Protein AF-A0A498L957-F1 (afdb_monomer)

Mean predicted aligned error: 9.48 Å

Sequence (272 aa):
MCVMRYQVGQLFSVAEASKNETGGGEGIEILKNEPCEKDGERGQYTHKIYHLKSKVPGFVKVIAPEGSLVFHEKAWNAYPYCRTVVTNEYMKDDFFIKIETWHKPDLGTLQNVHNLDSSTWKSVEVTPIDIAAKEQVAPGALASGMAAGVVLRSDYKADEDPAIFKSVKTGRGPLGPNWKKELVNNPDCPRMCAYKLVTVKFKWWGLQNRVESFIHKALASGMAAGVVLRSDYKADEDPAIFKSVKTGRGPLGPNWKLRKQGPVRGTSAADE

InterPro domains:
  IPR001666 Phosphatidylinositol transfer protein [PR00391] (5-24)
  IPR001666 Phosphatidylinositol transfer protein [PR00391] (72-92)
  IPR001666 Phosphatidylinositol transfer protein [PR00391] (99-114)
  IPR001666 Phosphatidylinositol transfer protein [PR00391] (202-217)
  IPR001666 Phosphatidylinositol transfer protein [PTHR10658] (2-219)
  IPR023393 START-like domain superfamily [G3DSA:3.30.530.20] (1-225)
  IPR023393 START-like domain superfamily [G3DSA:3.30.530.20] (226-265)
  IPR055261 Phosphatidylinositol transfer protein, N-terminal [PF02121] (1-222)
  IPR055261 Phosphatidylinositol transfer protein, N-terminal [PF02121] (228-260)

Solvent-accessible surface area (backbone atoms only — not comparable to full-atom values): 15439 Å² total; per-residue (Å²): 86,35,54,74,60,44,64,53,42,50,54,40,38,53,50,51,52,42,56,50,34,25,7,49,70,27,25,58,43,42,73,44,71,44,80,38,76,56,99,87,42,67,29,40,32,36,32,33,37,39,34,39,76,76,36,44,30,51,74,54,58,76,74,45,59,92,78,53,51,40,34,41,38,42,34,44,38,40,78,58,38,34,41,34,39,35,36,30,80,78,55,44,91,37,30,38,41,37,40,41,32,43,52,41,80,44,86,69,78,77,73,68,86,82,68,61,55,78,73,62,50,74,74,58,83,87,81,86,80,58,70,50,39,54,68,34,48,35,74,71,61,69,88,80,78,96,73,85,32,45,31,53,62,89,70,55,46,74,94,58,33,33,52,72,38,57,32,86,83,72,62,48,52,49,31,54,100,55,42,70,62,54,48,69,75,33,83,88,56,53,46,41,27,75,50,70,50,74,48,73,46,47,72,45,93,96,42,28,71,63,52,43,53,48,52,54,42,53,51,44,15,53,59,45,63,58,67,51,62,53,83,69,69,53,88,80,63,30,38,83,73,19,60,39,83,91,75,73,50,52,38,79,38,66,85,65,60,53,25,80,38,73,62,68,49,59,83,63,38,43,91,105

Secondary structure (DSSP, 8-state):
--HHHHHHHHHHHHHHHHHHT-BTTBEEEEEEEEEEEETTEEEEEEEEEEE-TTTS-HHHHHHS-TTTTEEEEEEEEETTEEEEEEEETTTGGGEEEEEEEEEESSSS--SSTT---HHHHTT-------TT-HHHHSTT--SSS--S----TTS--GGG-TTT---TTT------TTHHHHHHH-TTS---EEEEEEEEEE--TTTHHHHHHHHHHHHHHHHHHTTSS-TT--GGG-TTT---TTT---SS-TT--GGGSS---S---TT-

Structure (mmCIF, N/CA/C/O backbone):
data_AF-A0A498L957-F1
#
_entry.id   AF-A0A498L957-F1
#
loop_
_atom_site.group_PDB
_atom_site.id
_atom_site.type_symbol
_atom_site.label_atom_id
_atom_site.label_alt_id
_atom_site.label_comp_id
_atom_site.label_asym_id
_atom_site.label_entity_id
_atom_site.label_seq_id
_atom_site.pdbx_PDB_ins_code
_atom_site.Cartn_x
_atom_site.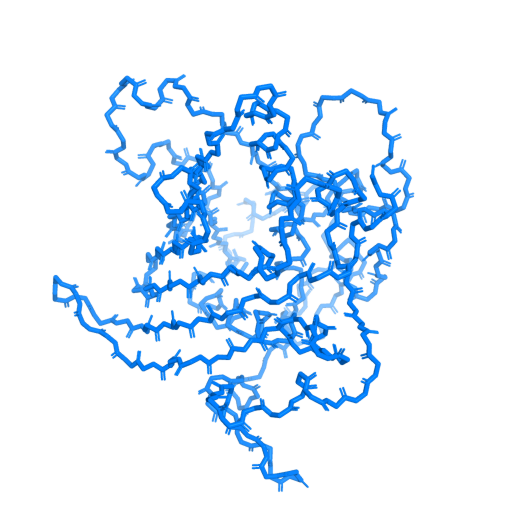Cartn_y
_atom_site.Cartn_z
_atom_site.occupancy
_atom_site.B_iso_or_equiv
_atom_site.auth_seq_id
_atom_site.auth_comp_id
_atom_site.auth_asym_id
_atom_site.auth_atom_id
_atom_site.pdbx_PDB_model_num
ATOM 1 N N . MET A 1 1 ? 7.601 -0.436 -13.920 1.00 79.00 1 MET A N 1
ATOM 2 C CA . MET A 1 1 ? 6.486 0.323 -14.554 1.00 79.00 1 MET A CA 1
ATOM 3 C C . MET A 1 1 ? 6.810 1.812 -14.463 1.00 79.00 1 MET A C 1
ATOM 5 O O . MET A 1 1 ? 7.574 2.166 -13.581 1.00 79.00 1 MET A O 1
ATOM 9 N N . CYS A 1 2 ? 6.263 2.684 -15.323 1.00 83.69 2 CYS A N 1
ATOM 10 C CA . CYS A 1 2 ? 6.375 4.140 -15.121 1.00 83.69 2 CYS A CA 1
ATOM 11 C C . CYS A 1 2 ? 5.293 4.642 -14.155 1.00 83.69 2 CYS A C 1
ATOM 13 O O . CYS A 1 2 ? 4.274 3.974 -13.963 1.00 83.69 2 CYS A O 1
ATOM 15 N N . VAL A 1 3 ? 5.490 5.852 -13.625 1.00 83.12 3 VAL A N 1
ATOM 16 C CA . VAL A 1 3 ? 4.567 6.546 -12.711 1.00 83.12 3 VAL A CA 1
ATOM 17 C C . VAL A 1 3 ? 3.133 6.586 -13.265 1.00 83.12 3 VAL A C 1
ATOM 19 O O . VAL A 1 3 ? 2.211 6.186 -12.564 1.00 83.12 3 VAL A O 1
ATOM 22 N N . MET A 1 4 ? 2.922 6.937 -14.537 1.00 76.44 4 MET A N 1
ATOM 23 C CA . MET A 1 4 ? 1.567 6.987 -15.120 1.00 76.44 4 MET A CA 1
ATOM 24 C C . MET A 1 4 ? 0.875 5.617 -15.176 1.00 76.44 4 MET A C 1
ATOM 26 O O . MET A 1 4 ? -0.299 5.495 -14.845 1.00 76.44 4 MET A O 1
ATOM 30 N N . ARG A 1 5 ? 1.598 4.551 -15.548 1.00 75.50 5 ARG A N 1
ATOM 31 C CA . ARG A 1 5 ? 1.017 3.195 -15.570 1.00 75.50 5 ARG A CA 1
ATOM 32 C C . ARG A 1 5 ? 0.750 2.661 -14.164 1.00 75.50 5 ARG A C 1
ATOM 34 O O . ARG A 1 5 ? -0.180 1.882 -13.989 1.00 75.50 5 ARG A O 1
ATOM 41 N N . TYR A 1 6 ? 1.547 3.071 -13.178 1.00 80.38 6 TYR A N 1
ATOM 42 C CA . TYR A 1 6 ? 1.330 2.692 -11.785 1.00 80.38 6 TYR A CA 1
ATOM 43 C C . TYR A 1 6 ? 0.044 3.309 -11.220 1.00 80.38 6 TYR A C 1
ATOM 45 O O . TYR A 1 6 ? -0.694 2.608 -10.536 1.00 80.38 6 TYR A O 1
ATOM 53 N N . GLN A 1 7 ? -0.278 4.566 -11.567 1.00 77.25 7 GLN A N 1
ATOM 54 C CA . GLN A 1 7 ? -1.531 5.222 -11.152 1.00 77.25 7 GLN A CA 1
ATOM 55 C C . GLN A 1 7 ? -2.761 4.372 -11.467 1.00 77.25 7 GLN A C 1
ATOM 57 O O . GLN A 1 7 ? -3.708 4.302 -10.692 1.00 77.25 7 GLN A O 1
ATOM 62 N N . VAL A 1 8 ? -2.714 3.736 -12.625 1.00 71.38 8 VAL A N 1
ATOM 63 C CA . VAL A 1 8 ? -3.797 2.948 -13.175 1.00 71.38 8 VAL A CA 1
ATOM 64 C C . VAL A 1 8 ? -3.787 1.523 -12.605 1.00 71.38 8 VAL A C 1
ATOM 66 O O . VAL A 1 8 ? -4.805 1.031 -12.118 1.00 71.38 8 VAL A O 1
ATOM 69 N N . GLY A 1 9 ? -2.611 0.886 -12.578 1.00 68.75 9 GLY A N 1
ATOM 70 C CA . GLY A 1 9 ? -2.434 -0.447 -11.999 1.00 68.75 9 GLY A CA 1
ATOM 71 C C . GLY A 1 9 ? -2.826 -0.513 -10.521 1.00 68.75 9 GLY A C 1
ATOM 72 O O . GLY A 1 9 ? -3.534 -1.435 -10.126 1.00 68.75 9 GLY A O 1
ATOM 73 N N . GLN A 1 10 ? -2.454 0.489 -9.712 1.00 68.25 10 GLN A N 1
ATOM 74 C CA . GLN A 1 10 ? -2.793 0.505 -8.284 1.00 68.25 10 GLN A CA 1
ATOM 75 C C . GLN A 1 10 ? -4.312 0.539 -8.045 1.00 68.25 10 GLN A C 1
ATOM 77 O O . GLN A 1 10 ? -4.795 -0.146 -7.149 1.00 68.25 10 GLN A O 1
ATOM 82 N N . LEU A 1 11 ? -5.076 1.305 -8.836 1.00 66.06 11 LEU A N 1
ATOM 83 C CA . LEU A 1 11 ? -6.528 1.436 -8.658 1.00 66.06 11 LEU A CA 1
ATOM 84 C C . LEU A 1 11 ? -7.222 0.105 -8.956 1.00 66.06 11 LEU A C 1
ATOM 86 O O . LEU A 1 11 ? -8.068 -0.355 -8.186 1.00 66.06 11 LEU A O 1
ATOM 90 N N . PHE A 1 12 ? -6.787 -0.547 -10.033 1.00 64.62 12 PHE A N 1
ATOM 91 C CA . PHE A 1 12 ? -7.249 -1.869 -10.425 1.00 64.62 12 PHE A CA 1
ATOM 92 C C . PHE A 1 12 ? -6.927 -2.937 -9.368 1.00 64.62 12 PHE A C 1
ATOM 94 O O . PHE A 1 12 ? -7.809 -3.704 -8.971 1.00 64.62 12 PHE A O 1
ATOM 101 N N . SER A 1 13 ? -5.686 -2.970 -8.874 1.00 66.12 13 SER A N 1
ATOM 102 C CA . SER A 1 13 ? -5.262 -3.907 -7.826 1.00 66.12 13 SER A CA 1
ATOM 103 C C . SER A 1 13 ? -6.032 -3.697 -6.523 1.00 66.12 13 SER A C 1
ATOM 105 O O . SER A 1 13 ? -6.528 -4.667 -5.954 1.00 66.12 13 SER A O 1
ATOM 107 N N . VAL A 1 14 ? -6.223 -2.447 -6.084 1.00 66.19 14 VAL A N 1
ATOM 108 C CA . VAL A 1 14 ? -7.000 -2.125 -4.873 1.00 66.19 14 VAL A CA 1
ATOM 109 C C . VAL A 1 14 ? -8.429 -2.642 -4.984 1.00 66.19 14 VAL A C 1
ATOM 111 O O . VAL A 1 14 ? -8.947 -3.236 -4.041 1.00 66.19 14 VAL A O 1
ATOM 114 N N . ALA A 1 15 ? -9.081 -2.442 -6.121 1.00 63.56 15 ALA A N 1
ATOM 115 C CA . ALA A 1 15 ? -10.469 -2.836 -6.302 1.00 63.56 15 ALA A CA 1
ATOM 116 C C . ALA A 1 15 ? -10.681 -4.356 -6.357 1.00 63.56 15 ALA A C 1
ATOM 118 O O . ALA A 1 15 ? -11.655 -4.877 -5.810 1.00 63.56 15 ALA A O 1
ATOM 119 N N . GLU A 1 16 ? -9.765 -5.086 -6.981 1.00 66.50 16 GLU A N 1
ATOM 120 C CA . GLU A 1 16 ? -9.836 -6.546 -7.032 1.00 66.50 16 GLU A CA 1
ATOM 121 C C . GLU A 1 16 ? -9.441 -7.188 -5.701 1.00 66.50 16 GLU A C 1
ATOM 123 O O . GLU A 1 16 ? -10.146 -8.085 -5.240 1.00 66.50 16 GLU A O 1
ATOM 128 N N . ALA A 1 17 ? -8.420 -6.659 -5.016 1.00 67.19 17 ALA A N 1
ATOM 129 C CA . ALA A 1 17 ? -8.134 -7.031 -3.631 1.00 67.19 17 ALA A CA 1
ATOM 130 C C . ALA A 1 17 ? -9.362 -6.780 -2.742 1.00 67.19 17 ALA A C 1
ATOM 132 O O . ALA A 1 17 ? -9.798 -7.668 -2.016 1.00 67.19 17 ALA A O 1
ATOM 133 N N . SER A 1 18 ? -10.021 -5.625 -2.895 1.00 66.38 18 SER A N 1
ATOM 134 C CA . SER A 1 18 ? -11.254 -5.310 -2.164 1.00 66.38 18 SER A CA 1
ATOM 135 C C . SER A 1 18 ? -12.337 -6.369 -2.365 1.00 66.38 18 SER A C 1
ATOM 137 O O . SER A 1 18 ? -12.994 -6.795 -1.416 1.00 66.38 18 SER A O 1
ATOM 139 N N . LYS A 1 19 ? -12.521 -6.825 -3.604 1.00 68.25 19 LYS A N 1
ATOM 140 C CA . LYS A 1 19 ? -13.511 -7.842 -3.967 1.00 68.25 19 LYS A CA 1
ATOM 141 C C . LYS A 1 19 ? -13.174 -9.220 -3.402 1.00 68.25 19 LYS A C 1
ATOM 143 O O . LYS A 1 19 ? -14.099 -9.921 -2.976 1.00 68.25 19 LYS A O 1
ATOM 148 N N . ASN A 1 20 ? -11.898 -9.591 -3.405 1.00 68.00 20 ASN A N 1
ATOM 149 C CA . ASN A 1 20 ? -11.411 -10.858 -2.860 1.00 68.00 20 ASN A CA 1
ATOM 150 C C . ASN A 1 20 ? -11.549 -10.901 -1.334 1.00 68.00 20 ASN A C 1
ATOM 152 O O . ASN A 1 20 ? -11.902 -11.941 -0.788 1.00 68.00 20 ASN A O 1
ATOM 156 N N . GLU A 1 21 ? -11.407 -9.750 -0.675 1.00 68.94 21 GLU A N 1
ATOM 157 C CA . GLU A 1 21 ? -11.498 -9.611 0.780 1.00 68.94 21 GLU A CA 1
ATOM 158 C C . GLU A 1 21 ? -12.919 -9.411 1.331 1.00 68.94 21 GLU A C 1
ATOM 160 O O . GLU A 1 21 ? -13.088 -9.291 2.545 1.00 68.94 21 GLU A O 1
ATOM 165 N N . THR A 1 22 ? -13.951 -9.369 0.481 1.00 71.31 22 THR A N 1
ATOM 166 C CA . THR A 1 22 ? -15.317 -8.998 0.901 1.00 71.31 22 THR A CA 1
ATOM 167 C C . THR A 1 22 ? -16.334 -10.116 0.702 1.00 71.31 22 THR A C 1
ATOM 169 O O . THR A 1 22 ? -16.519 -10.581 -0.423 1.00 71.31 22 THR A O 1
ATOM 172 N N . GLY A 1 23 ? -17.049 -10.505 1.758 1.00 78.62 23 GLY A N 1
ATOM 173 C CA . GLY A 1 23 ? -18.099 -11.534 1.745 1.00 78.62 23 GLY A CA 1
ATOM 174 C C . GLY A 1 23 ? -18.537 -11.919 3.162 1.00 78.62 23 GLY A C 1
ATOM 175 O O . GLY A 1 23 ? -17.842 -11.607 4.127 1.00 78.62 23 GLY A O 1
ATOM 176 N N . GLY A 1 24 ? -19.697 -12.568 3.310 1.00 79.62 24 GLY A N 1
ATOM 177 C CA . GLY A 1 24 ? -20.146 -13.110 4.603 1.00 79.62 24 GLY A CA 1
ATOM 178 C C . GLY A 1 24 ? -20.360 -12.084 5.723 1.00 79.62 24 GLY A C 1
ATOM 179 O O . GLY A 1 24 ? -20.281 -12.431 6.894 1.00 79.62 24 GLY A O 1
ATOM 180 N N . GLY A 1 25 ? -20.613 -10.820 5.382 1.00 80.12 25 GLY A N 1
ATOM 181 C CA . GLY A 1 25 ? -20.766 -9.708 6.325 1.00 80.12 25 GLY A CA 1
ATOM 182 C C . GLY A 1 25 ? -19.482 -8.918 6.592 1.00 80.12 25 GLY A C 1
ATOM 183 O O . GLY A 1 25 ? -19.570 -7.812 7.128 1.00 80.12 25 GLY A O 1
ATOM 184 N N . GLU A 1 26 ? -18.326 -9.416 6.152 1.00 80.00 26 GLU A N 1
ATOM 185 C CA . GLU A 1 26 ? -16.998 -8.850 6.414 1.00 80.00 26 GLU A CA 1
ATOM 186 C C . GLU A 1 26 ? -16.318 -8.305 5.150 1.00 80.00 26 GLU A C 1
ATOM 188 O O . GLU A 1 26 ? -16.761 -8.541 4.020 1.00 80.00 26 GLU A O 1
ATOM 193 N N . GLY A 1 27 ? -15.234 -7.552 5.346 1.00 79.50 27 GLY A N 1
ATOM 194 C CA . GLY A 1 27 ? -14.473 -6.906 4.281 1.00 79.50 27 GLY A CA 1
ATOM 195 C C . GLY A 1 27 ? -14.839 -5.440 4.096 1.00 79.50 27 GLY A C 1
ATOM 196 O O . GLY A 1 27 ? -15.047 -4.715 5.066 1.00 79.50 27 GLY A O 1
ATOM 197 N N . ILE A 1 28 ? -14.870 -4.980 2.849 1.00 78.44 28 ILE A N 1
ATOM 198 C CA . ILE A 1 28 ? -14.868 -3.553 2.523 1.00 78.44 28 ILE A CA 1
ATOM 199 C C . ILE A 1 28 ? -16.278 -3.066 2.195 1.00 78.44 28 ILE A C 1
ATOM 201 O O . ILE A 1 28 ? -17.019 -3.676 1.427 1.00 78.44 28 ILE A O 1
ATOM 205 N N . GLU A 1 29 ? -16.638 -1.919 2.747 1.00 81.75 29 GLU A N 1
ATOM 206 C CA . GLU A 1 29 ? -17.817 -1.143 2.387 1.00 81.75 29 GLU A CA 1
ATOM 207 C C . GLU A 1 29 ? -17.373 0.239 1.910 1.00 81.75 29 GLU A C 1
ATOM 209 O O . GLU A 1 29 ? -16.523 0.868 2.527 1.00 81.75 29 GLU A O 1
ATOM 214 N N . ILE A 1 30 ? -17.912 0.717 0.791 1.00 80.69 30 ILE A N 1
ATOM 215 C CA . ILE A 1 30 ? -17.504 1.993 0.191 1.00 80.69 30 ILE A CA 1
ATOM 216 C C . ILE A 1 30 ? -18.601 3.006 0.467 1.00 80.69 30 ILE A C 1
ATOM 218 O O . ILE A 1 30 ? -19.696 2.866 -0.056 1.00 80.69 30 ILE A O 1
ATOM 222 N N . LEU A 1 31 ? -18.317 4.028 1.267 1.00 84.56 31 LEU A N 1
ATOM 223 C CA . LEU A 1 31 ? -19.281 5.081 1.584 1.00 84.56 31 LEU A CA 1
ATOM 224 C C . LEU A 1 31 ? -19.221 6.241 0.596 1.00 84.56 31 LEU A C 1
ATOM 226 O O . LEU A 1 31 ? -20.255 6.784 0.216 1.00 84.56 31 LEU A O 1
ATOM 230 N N . LYS A 1 32 ? -18.012 6.628 0.183 1.00 84.31 32 LYS A N 1
ATOM 231 C CA . LYS A 1 32 ? -17.792 7.717 -0.772 1.00 84.31 32 LYS A CA 1
ATOM 232 C C . LYS A 1 32 ? -16.686 7.362 -1.749 1.00 84.31 32 LYS A C 1
ATOM 234 O O . LYS A 1 32 ? -15.701 6.726 -1.373 1.00 84.31 32 LYS A O 1
ATOM 239 N N . ASN A 1 33 ? -16.863 7.801 -2.986 1.00 81.06 33 ASN A N 1
ATOM 240 C CA . ASN A 1 33 ? -15.878 7.741 -4.053 1.00 81.06 33 ASN A CA 1
ATOM 241 C C . ASN A 1 33 ? -16.180 8.903 -5.005 1.00 81.06 33 ASN A C 1
ATOM 243 O O . ASN A 1 33 ? -17.032 8.778 -5.882 1.00 81.06 33 ASN A O 1
ATOM 247 N N . GLU A 1 34 ? -15.559 10.053 -4.765 1.00 83.56 34 GLU A N 1
ATOM 248 C CA . GLU A 1 34 ? -15.876 11.307 -5.451 1.00 83.56 34 GLU A CA 1
ATOM 249 C C . GLU A 1 34 ? -14.607 12.108 -5.768 1.00 83.56 34 GLU A C 1
ATOM 251 O O . GLU A 1 34 ? -13.614 11.988 -5.044 1.00 83.56 34 GLU A O 1
ATOM 256 N N . PRO A 1 35 ? -14.602 12.921 -6.838 1.00 83.88 35 PRO A N 1
ATOM 257 C CA . PRO A 1 35 ? -13.511 13.853 -7.084 1.00 83.88 35 PRO A CA 1
ATOM 258 C C . PRO A 1 35 ? -13.333 14.801 -5.893 1.00 83.88 35 PRO A C 1
ATOM 260 O O . PRO A 1 35 ? -14.312 15.248 -5.296 1.00 83.88 35 PRO A O 1
ATOM 263 N N . CYS A 1 36 ? -12.092 15.141 -5.564 1.00 81.75 36 CYS A N 1
ATOM 264 C CA . CYS A 1 36 ? -11.783 16.162 -4.570 1.00 81.75 36 CYS A CA 1
ATOM 265 C C . CYS A 1 36 ? -10.775 17.166 -5.114 1.00 81.75 36 CYS A C 1
ATOM 267 O O . CYS A 1 36 ? -9.932 16.827 -5.942 1.00 81.75 36 CYS A O 1
ATOM 269 N N . GLU A 1 37 ? -10.824 18.385 -4.596 1.00 82.56 37 GLU A N 1
ATOM 270 C CA . GLU A 1 37 ? -9.807 19.400 -4.832 1.00 82.56 37 GLU A CA 1
ATOM 271 C C . GLU A 1 37 ? -9.282 19.860 -3.476 1.00 82.56 37 GLU A C 1
ATOM 273 O O . GLU A 1 37 ? -10.065 20.175 -2.575 1.00 82.56 37 GLU A O 1
ATOM 278 N N . LYS A 1 38 ? -7.964 19.828 -3.295 1.00 67.69 38 LYS A N 1
ATOM 279 C CA . LYS A 1 38 ? -7.321 20.310 -2.076 1.00 67.69 38 LYS A CA 1
ATOM 280 C C . LYS A 1 38 ? -6.060 21.069 -2.452 1.00 67.69 38 LYS A C 1
ATOM 282 O O . LYS A 1 38 ? -5.239 20.546 -3.190 1.00 67.69 38 LYS A O 1
ATOM 287 N N . ASP A 1 39 ? -5.934 22.297 -1.956 1.00 67.62 39 ASP A N 1
ATOM 288 C CA . ASP A 1 39 ? -4.773 23.163 -2.197 1.00 67.62 39 ASP A CA 1
ATOM 289 C C . ASP A 1 39 ? -4.471 23.379 -3.702 1.00 67.62 39 ASP A C 1
ATOM 291 O O . ASP A 1 39 ? -3.323 23.517 -4.110 1.00 67.62 39 ASP A O 1
ATOM 295 N N . GLY A 1 40 ? -5.518 23.394 -4.542 1.00 70.75 40 GLY A N 1
ATOM 296 C CA . GLY A 1 40 ? -5.420 23.527 -6.004 1.00 70.75 40 GLY A CA 1
ATOM 297 C C . GLY A 1 40 ? -5.079 22.230 -6.749 1.00 70.75 40 GLY A C 1
ATOM 298 O O . GLY A 1 40 ? -5.070 22.213 -7.980 1.00 70.75 40 GLY A O 1
ATOM 299 N N . GLU A 1 41 ? -4.842 21.126 -6.035 1.00 74.25 41 GLU A N 1
ATOM 300 C CA . GLU A 1 41 ? -4.622 19.812 -6.632 1.00 74.25 41 GLU A CA 1
ATOM 301 C C . GLU A 1 41 ? -5.934 19.033 -6.739 1.00 74.25 41 GLU A C 1
ATOM 303 O O . GLU A 1 41 ? -6.650 18.811 -5.756 1.00 74.25 41 GLU A O 1
ATOM 308 N N . ARG A 1 42 ? -6.240 18.580 -7.958 1.00 83.56 42 ARG A N 1
ATOM 309 C CA . ARG A 1 42 ? -7.360 17.675 -8.222 1.00 83.56 42 ARG A CA 1
ATOM 310 C C . ARG A 1 42 ? -6.955 16.239 -7.923 1.00 83.56 42 ARG A C 1
ATOM 312 O O . ARG A 1 42 ? -5.881 15.786 -8.310 1.00 83.56 42 ARG A O 1
ATOM 319 N N . GLY A 1 43 ? -7.857 15.503 -7.298 1.00 84.38 43 GLY A N 1
ATOM 320 C CA . GLY A 1 43 ? -7.662 14.108 -6.949 1.00 84.38 43 GLY A CA 1
ATOM 321 C C . GLY A 1 43 ? -8.976 13.361 -6.775 1.00 84.38 43 GLY A C 1
ATOM 322 O O . GLY A 1 43 ? -10.048 13.848 -7.130 1.00 84.38 43 GLY A O 1
ATOM 323 N N . GLN A 1 44 ? -8.879 12.167 -6.203 1.00 80.62 44 GLN A N 1
ATOM 324 C CA . GLN A 1 44 ? -10.022 11.340 -5.836 1.00 80.62 44 GLN A CA 1
ATOM 325 C C . GLN A 1 44 ? -10.067 11.175 -4.318 1.00 80.62 44 GLN A C 1
ATOM 327 O O . GLN A 1 44 ? -9.080 10.762 -3.704 1.00 80.62 44 GLN A O 1
ATOM 332 N N . TYR A 1 45 ? -11.221 11.449 -3.721 1.00 84.69 45 TYR A N 1
ATOM 333 C CA . TYR A 1 45 ? -11.504 11.128 -2.334 1.00 84.69 45 TYR A CA 1
ATOM 334 C C . TYR A 1 45 ? -12.289 9.823 -2.239 1.00 84.69 45 TYR A C 1
ATOM 336 O O . TYR A 1 45 ? -13.306 9.631 -2.909 1.00 84.69 45 TYR A O 1
ATOM 344 N N . THR A 1 46 ? -11.848 8.933 -1.354 1.00 80.25 46 THR A N 1
ATOM 345 C CA . THR A 1 46 ? -12.613 7.739 -0.994 1.00 80.25 46 THR A CA 1
ATOM 346 C C . THR A 1 46 ? -12.784 7.636 0.507 1.00 80.25 46 THR A C 1
ATOM 348 O O . THR A 1 46 ? -11.833 7.846 1.257 1.00 80.25 46 THR A O 1
ATOM 351 N N . HIS A 1 47 ? -13.976 7.231 0.935 1.00 86.62 47 HIS A N 1
ATOM 352 C CA . HIS A 1 47 ? -14.253 6.824 2.309 1.00 86.62 47 HIS A CA 1
ATOM 353 C C . HIS A 1 47 ? -14.743 5.383 2.290 1.00 86.62 47 HIS A C 1
ATOM 355 O O . HIS A 1 47 ? -15.782 5.095 1.695 1.00 86.62 47 HIS A O 1
ATOM 361 N N . LYS A 1 48 ? -13.995 4.485 2.928 1.00 83.31 48 LYS A N 1
ATOM 362 C CA . LYS A 1 48 ? -14.335 3.073 3.076 1.00 83.31 48 LYS A CA 1
ATOM 363 C C . LYS A 1 48 ? -14.433 2.686 4.546 1.00 83.31 48 LYS A C 1
ATOM 365 O O . LYS A 1 48 ? -13.824 3.319 5.407 1.00 83.31 48 LYS A O 1
ATOM 370 N N . ILE A 1 49 ? -15.183 1.630 4.812 1.00 84.25 49 ILE A N 1
ATOM 371 C CA . ILE A 1 49 ? -15.256 0.959 6.100 1.00 84.25 49 ILE A CA 1
ATOM 372 C C . ILE A 1 49 ? -14.723 -0.464 5.932 1.00 84.25 49 ILE A C 1
ATOM 374 O O . ILE A 1 49 ? -15.176 -1.201 5.056 1.00 84.25 49 ILE A O 1
ATOM 378 N N . TYR A 1 50 ? -13.780 -0.846 6.785 1.00 83.88 50 TYR A N 1
ATOM 379 C CA . TYR A 1 50 ? -13.288 -2.208 6.933 1.00 83.88 50 TYR A CA 1
ATOM 380 C C . TYR A 1 50 ? -14.011 -2.900 8.085 1.00 83.88 50 TYR A C 1
ATOM 382 O O . TYR A 1 50 ? -13.913 -2.461 9.228 1.00 83.88 50 TYR A O 1
ATOM 390 N N . HIS A 1 51 ? -14.701 -3.996 7.785 1.00 83.88 51 HIS A N 1
ATOM 391 C CA . HIS A 1 51 ? -15.376 -4.865 8.748 1.00 83.88 51 HIS A CA 1
ATOM 392 C C . HIS A 1 51 ? -14.517 -6.118 8.971 1.00 83.88 51 HIS A C 1
ATOM 394 O O . HIS A 1 51 ? -14.551 -7.023 8.137 1.00 83.88 51 HIS A O 1
ATOM 400 N N . LEU A 1 52 ? -13.726 -6.167 10.051 1.00 78.31 52 LEU A N 1
ATOM 401 C CA . LEU A 1 52 ? -12.657 -7.171 10.241 1.00 78.31 52 LEU A CA 1
ATOM 402 C C . LEU A 1 52 ? -12.952 -8.223 11.330 1.00 78.31 52 LEU A C 1
ATOM 404 O O . LEU A 1 52 ? -12.029 -8.768 11.932 1.00 78.31 52 LEU A O 1
ATOM 408 N N . LYS A 1 53 ? -14.230 -8.498 11.616 1.00 79.81 53 LYS A N 1
ATOM 409 C CA . LYS A 1 53 ? -14.686 -9.294 12.772 1.00 79.81 53 LYS A CA 1
ATOM 410 C C . LYS A 1 53 ? -13.913 -10.606 12.968 1.00 79.81 53 LYS A C 1
ATOM 412 O O . LYS A 1 53 ? -13.245 -10.767 13.986 1.00 79.81 53 LYS A O 1
ATOM 417 N N . SER A 1 54 ? -14.007 -11.554 12.038 1.00 76.44 54 SER A N 1
ATOM 418 C CA . SER A 1 54 ? -13.312 -12.841 12.130 1.00 76.44 54 SER A CA 1
ATOM 419 C C . SER A 1 54 ? -11.885 -12.796 11.579 1.00 76.44 54 SER A C 1
ATOM 421 O O . SER A 1 54 ? -11.116 -13.705 11.880 1.00 76.44 54 SER A O 1
ATOM 423 N N . LYS A 1 55 ? -11.510 -11.733 10.859 1.00 72.62 55 LYS A N 1
ATOM 424 C CA . LYS A 1 55 ? -10.224 -11.607 10.154 1.00 72.62 55 LYS A CA 1
ATOM 425 C C . LYS A 1 55 ? -9.030 -11.148 10.994 1.00 72.62 55 LYS A C 1
ATOM 427 O O . LYS A 1 55 ? -7.902 -11.241 10.517 1.00 72.62 55 LYS A O 1
ATOM 432 N N . VAL A 1 56 ? -9.242 -10.644 12.210 1.00 71.31 56 VAL A N 1
ATOM 433 C CA . VAL A 1 56 ? -8.145 -10.225 13.107 1.00 71.31 56 VAL A CA 1
ATOM 434 C C . VAL A 1 56 ? -7.616 -11.377 13.980 1.00 71.31 56 VAL A C 1
ATOM 436 O O . VAL A 1 56 ? -8.367 -12.328 14.234 1.00 71.31 56 VAL A O 1
ATOM 439 N N . PRO A 1 57 ? -6.373 -11.274 14.498 1.00 70.44 57 PRO A N 1
ATOM 440 C CA . PRO A 1 57 ? -5.802 -12.255 15.422 1.00 70.44 57 PRO A CA 1
ATOM 441 C C . PRO A 1 57 ? -6.665 -12.532 16.648 1.00 70.44 57 PRO A C 1
ATOM 443 O O . PRO A 1 57 ? -7.362 -11.645 17.155 1.00 70.44 57 PRO A O 1
ATOM 446 N N . GLY A 1 58 ? -6.579 -13.756 17.175 1.00 73.31 58 GLY A N 1
ATOM 447 C CA . GLY A 1 58 ? -7.367 -14.187 18.333 1.00 73.31 58 GLY A CA 1
ATOM 448 C C . GLY A 1 58 ? -7.182 -13.276 19.551 1.00 73.31 58 GLY A C 1
ATOM 449 O O . GLY A 1 58 ? -8.162 -12.880 20.183 1.00 73.31 58 GLY A O 1
ATOM 450 N N . PHE A 1 59 ? -5.944 -12.847 19.825 1.00 71.31 59 PHE A N 1
ATOM 451 C CA . PHE A 1 59 ? -5.656 -11.938 20.941 1.00 71.31 59 PHE A CA 1
ATOM 452 C C . PHE A 1 59 ? -6.331 -10.567 20.783 1.00 71.31 59 PHE A C 1
ATOM 454 O O . PHE A 1 59 ? -6.696 -9.961 21.787 1.00 71.31 59 PHE A O 1
ATOM 461 N N . VAL A 1 60 ? -6.532 -10.093 19.545 1.00 73.44 60 VAL A N 1
ATOM 462 C CA . VAL A 1 60 ? -7.246 -8.840 19.260 1.00 73.44 60 VAL A CA 1
ATOM 463 C C . VAL A 1 60 ? -8.739 -9.020 19.516 1.00 73.44 60 VAL A C 1
ATOM 465 O O . VAL A 1 60 ? -9.353 -8.149 20.120 1.00 73.44 60 VAL A O 1
ATOM 468 N N . LYS A 1 61 ? -9.330 -10.163 19.142 1.00 74.31 61 LYS A N 1
ATOM 469 C CA . LYS A 1 61 ? -10.760 -10.438 19.391 1.00 74.31 61 LYS A CA 1
ATOM 470 C C . LYS A 1 61 ? -11.111 -10.459 20.877 1.00 74.31 61 LYS A C 1
ATOM 472 O O . LYS A 1 61 ? -12.188 -10.011 21.240 1.00 74.31 61 LYS A O 1
ATOM 477 N N . VAL A 1 62 ? -10.217 -10.975 21.723 1.00 72.38 62 VAL A N 1
ATOM 478 C CA . VAL A 1 62 ? -10.450 -11.076 23.176 1.00 72.38 62 VAL A CA 1
ATOM 479 C C . VAL A 1 62 ? -10.502 -9.699 23.844 1.00 72.38 62 VAL A C 1
ATOM 481 O O . VAL A 1 62 ? -11.265 -9.503 24.784 1.00 72.38 62 VAL A O 1
ATOM 484 N N . ILE A 1 63 ? -9.705 -8.743 23.363 1.00 71.31 63 ILE A N 1
ATOM 485 C CA . ILE A 1 63 ? -9.612 -7.393 23.945 1.00 71.31 63 ILE A CA 1
ATOM 486 C C . ILE A 1 63 ? -10.546 -6.379 23.275 1.00 71.31 63 ILE A C 1
ATOM 488 O O . ILE A 1 63 ? -10.772 -5.304 23.826 1.00 71.31 63 ILE A O 1
ATOM 492 N N . ALA A 1 64 ? -11.053 -6.693 22.081 1.00 70.94 64 ALA A N 1
ATOM 493 C CA . ALA A 1 64 ? -11.861 -5.805 21.259 1.00 70.94 64 ALA A CA 1
ATOM 494 C C . ALA A 1 64 ? -13.355 -5.938 21.619 1.00 70.94 64 ALA A C 1
ATOM 496 O O . ALA A 1 64 ? -13.947 -6.988 21.359 1.00 70.94 64 ALA A O 1
ATOM 497 N N . PRO A 1 65 ? -14.009 -4.889 22.161 1.00 75.38 65 PRO A N 1
ATOM 498 C CA . PRO A 1 65 ? -15.458 -4.896 22.343 1.00 75.38 65 PRO A CA 1
ATOM 499 C C . PRO A 1 65 ? -16.204 -5.141 21.026 1.00 75.38 65 PRO A C 1
ATOM 501 O O . PRO A 1 65 ? -15.698 -4.841 19.938 1.00 75.38 65 PRO A O 1
ATOM 504 N N . GLU A 1 66 ? -17.436 -5.642 21.107 1.00 68.56 66 GLU A N 1
ATOM 505 C CA . GLU A 1 66 ? -18.256 -5.891 19.921 1.00 68.56 66 GLU A CA 1
ATOM 506 C C . GLU A 1 66 ? -18.450 -4.601 19.103 1.00 68.56 66 GLU A C 1
ATOM 508 O O . GLU A 1 66 ? -18.782 -3.545 19.635 1.00 68.56 66 GLU A O 1
ATOM 513 N N . GLY A 1 67 ? -18.172 -4.672 17.799 1.00 67.25 67 GLY A N 1
ATOM 514 C CA . GLY A 1 67 ? -18.205 -3.514 16.898 1.00 67.25 67 GLY A CA 1
ATOM 515 C C . GLY A 1 67 ? -16.924 -2.671 16.861 1.00 67.25 67 GLY A C 1
ATOM 516 O O . GLY A 1 67 ? -16.772 -1.869 15.946 1.00 67.25 67 GLY A O 1
ATOM 517 N N . SER A 1 68 ? -15.951 -2.889 17.755 1.00 77.50 68 SER A N 1
ATOM 518 C CA . SER A 1 68 ? -14.683 -2.134 17.737 1.00 77.50 68 SER A CA 1
ATOM 519 C C . SER A 1 68 ? -13.721 -2.543 16.608 1.00 77.50 68 SER A C 1
ATOM 521 O O . SER A 1 68 ? -12.716 -1.876 16.395 1.00 77.50 68 SER A O 1
ATOM 523 N N . LEU A 1 69 ? -14.038 -3.586 15.832 1.00 82.19 69 LEU A N 1
ATOM 524 C CA . LEU A 1 69 ? -13.257 -4.051 14.669 1.00 82.19 69 LEU A CA 1
ATOM 525 C C . LEU A 1 69 ? -13.740 -3.454 13.339 1.00 82.19 69 LEU A C 1
ATOM 527 O O . LEU A 1 69 ? -13.627 -4.073 12.276 1.00 82.19 69 LEU A O 1
ATOM 531 N N . VAL A 1 70 ? -14.311 -2.255 13.423 1.00 86.38 70 VAL A N 1
ATOM 532 C CA . VAL A 1 70 ? -14.761 -1.448 12.294 1.00 86.38 70 VAL A CA 1
ATOM 533 C C . VAL A 1 70 ? -13.800 -0.275 12.140 1.00 86.38 70 VAL A C 1
ATOM 535 O O . VAL A 1 70 ? -13.619 0.525 13.059 1.00 86.38 70 VAL A O 1
ATOM 538 N N . PHE A 1 71 ? -13.153 -0.177 10.982 1.00 86.19 71 PHE A N 1
ATOM 539 C CA . PHE A 1 71 ? -12.148 0.853 10.720 1.00 86.19 71 PHE A CA 1
ATOM 540 C C . PHE A 1 71 ? -12.556 1.719 9.541 1.00 86.19 71 PHE A C 1
ATOM 542 O O . PHE A 1 71 ? -13.008 1.214 8.518 1.00 86.19 71 PHE A O 1
ATOM 549 N N . HIS A 1 72 ? -12.382 3.028 9.675 1.00 88.75 72 HIS A N 1
ATOM 550 C CA . HIS A 1 72 ? -12.745 3.996 8.650 1.00 88.75 72 HIS A CA 1
ATOM 551 C C . HIS A 1 72 ? -11.487 4.415 7.910 1.00 88.75 72 HIS A C 1
ATOM 553 O O . HIS A 1 72 ? -10.635 5.082 8.485 1.00 88.75 72 HIS A O 1
ATOM 559 N N . GLU A 1 73 ? -11.387 4.058 6.636 1.00 88.38 73 GLU A N 1
ATOM 560 C CA . GLU A 1 73 ? -10.353 4.554 5.737 1.00 88.38 73 GLU A CA 1
ATOM 561 C C . GLU A 1 73 ? -10.859 5.779 4.991 1.00 88.38 73 GLU A C 1
ATOM 563 O O . GLU A 1 73 ? -11.864 5.722 4.282 1.00 88.38 73 GLU A O 1
ATOM 568 N N . LYS A 1 74 ? -10.122 6.879 5.098 1.00 87.81 74 LYS A N 1
ATOM 569 C CA . LYS A 1 74 ? -10.278 8.057 4.250 1.00 87.81 74 LYS A CA 1
ATOM 570 C C . LYS A 1 74 ? -9.001 8.247 3.451 1.00 87.81 74 LYS A C 1
ATOM 572 O O . LYS A 1 74 ? -7.926 8.364 4.036 1.00 87.81 74 LYS A O 1
ATOM 577 N N . ALA A 1 75 ? -9.115 8.282 2.131 1.00 85.19 75 ALA A N 1
ATOM 578 C CA . ALA A 1 75 ? -7.978 8.462 1.240 1.00 85.19 75 ALA A CA 1
ATOM 579 C C . ALA A 1 75 ? -8.200 9.645 0.300 1.00 85.19 75 ALA A C 1
ATOM 581 O O . ALA A 1 75 ? -9.282 9.798 -0.261 1.00 85.19 75 ALA A O 1
ATOM 582 N N . TRP A 1 76 ? -7.154 10.447 0.125 1.00 87.94 76 TRP A N 1
ATOM 583 C CA . TRP A 1 76 ? -7.042 11.544 -0.829 1.00 87.94 76 TRP A CA 1
ATOM 584 C C . TRP A 1 76 ? -5.931 11.188 -1.811 1.00 87.94 76 TRP A C 1
ATOM 586 O O . TRP A 1 76 ? -4.749 11.186 -1.463 1.00 87.94 76 TRP A O 1
ATOM 596 N N . ASN A 1 77 ? -6.323 10.826 -3.025 1.00 84.06 77 ASN A N 1
ATOM 597 C CA . ASN A 1 77 ? -5.425 10.436 -4.100 1.00 84.06 77 ASN A CA 1
ATOM 598 C C . ASN A 1 77 ? -5.257 11.613 -5.069 1.00 84.06 77 ASN A C 1
ATOM 600 O O . ASN A 1 77 ? -6.037 11.747 -6.010 1.00 84.06 77 ASN A O 1
ATOM 604 N N . ALA A 1 78 ? -4.262 12.462 -4.811 1.00 87.44 78 ALA A N 1
ATOM 605 C CA . ALA A 1 78 ? -3.838 13.577 -5.659 1.00 87.44 78 ALA A CA 1
ATOM 606 C C . ALA A 1 78 ? -2.545 13.178 -6.392 1.00 87.44 78 ALA A C 1
ATOM 608 O O . ALA A 1 78 ? -1.452 13.681 -6.132 1.00 87.44 78 ALA A O 1
ATOM 609 N N . TYR A 1 79 ? -2.656 12.147 -7.235 1.00 82.12 79 TYR A N 1
ATOM 610 C CA . TYR A 1 79 ? -1.501 11.488 -7.839 1.00 82.12 79 TYR A CA 1
ATOM 611 C C . TYR A 1 79 ? -0.551 12.496 -8.520 1.00 82.12 79 TYR A C 1
ATOM 613 O O . TYR A 1 79 ? -1.017 13.306 -9.320 1.00 82.12 79 TYR A O 1
ATOM 621 N N . PRO A 1 80 ? 0.774 12.441 -8.264 1.00 90.94 80 PRO A N 1
ATOM 622 C CA . PRO A 1 80 ? 1.541 11.316 -7.717 1.00 90.94 80 PRO A CA 1
ATOM 623 C C . PRO A 1 80 ? 1.641 11.252 -6.187 1.00 90.94 80 PRO A C 1
ATOM 625 O O . PRO A 1 80 ? 2.357 10.381 -5.678 1.00 90.94 80 PRO A O 1
ATOM 628 N N . TYR A 1 81 ? 0.945 12.119 -5.452 1.00 92.00 81 TYR A N 1
ATOM 629 C CA . TYR A 1 81 ? 0.861 12.055 -3.997 1.00 92.00 81 TYR A CA 1
ATOM 630 C C . TYR A 1 81 ? -0.455 11.413 -3.533 1.00 92.00 81 TYR A C 1
ATOM 632 O O . TYR A 1 81 ? -1.536 11.694 -4.043 1.00 92.00 81 TYR A O 1
ATOM 640 N N . CYS A 1 82 ? -0.381 10.541 -2.531 1.00 87.06 82 CYS A N 1
ATOM 641 C CA . CYS A 1 82 ? -1.566 9.961 -1.905 1.00 87.06 82 CYS A CA 1
ATOM 642 C C . CYS A 1 82 ? -1.455 10.059 -0.390 1.00 87.06 82 CYS A C 1
ATOM 644 O O . CYS A 1 82 ? -0.414 9.725 0.178 1.00 87.06 82 CYS A O 1
ATOM 646 N N . ARG A 1 83 ? -2.553 10.409 0.277 1.00 90.56 83 ARG A N 1
ATOM 647 C CA . ARG A 1 83 ? -2.670 10.340 1.735 1.00 90.56 83 ARG A CA 1
ATOM 648 C C . ARG A 1 83 ? -3.850 9.468 2.116 1.00 90.56 83 ARG A C 1
ATOM 650 O O . ARG A 1 83 ? -4.963 9.722 1.679 1.00 90.56 83 ARG A O 1
ATOM 657 N N . THR A 1 84 ? -3.611 8.483 2.969 1.00 87.56 84 THR A N 1
ATOM 658 C CA . THR A 1 84 ? -4.639 7.607 3.538 1.00 87.56 84 THR A CA 1
ATOM 659 C C . THR A 1 84 ? -4.587 7.697 5.053 1.00 87.56 84 THR A C 1
ATOM 661 O O . THR A 1 84 ? -3.503 7.684 5.631 1.00 87.56 84 THR A O 1
ATOM 664 N N . VAL A 1 85 ? -5.745 7.807 5.694 1.00 92.50 85 VAL A N 1
ATOM 665 C CA . VAL A 1 85 ? -5.896 7.827 7.148 1.00 92.50 85 VAL A CA 1
ATOM 666 C C . VAL A 1 85 ? -6.946 6.795 7.531 1.00 92.50 85 VAL A C 1
ATOM 668 O O . VAL A 1 85 ? -8.078 6.860 7.055 1.00 92.50 85 VAL A O 1
ATOM 671 N N . VAL A 1 86 ? -6.565 5.859 8.391 1.00 90.06 86 VAL A N 1
ATOM 672 C CA . VAL A 1 86 ? -7.443 4.849 8.973 1.00 90.06 86 VAL A CA 1
ATOM 673 C C . VAL A 1 86 ? -7.667 5.187 10.438 1.00 90.06 86 VAL A C 1
ATOM 675 O O . VAL A 1 86 ? -6.705 5.345 11.187 1.00 90.06 86 VAL A O 1
ATOM 678 N N . THR A 1 87 ? -8.927 5.286 10.846 1.00 92.62 87 THR A N 1
ATOM 679 C CA . THR A 1 87 ? -9.328 5.560 12.231 1.00 92.62 87 THR A CA 1
ATOM 680 C C . THR A 1 87 ? -10.291 4.499 12.745 1.00 92.62 87 THR A C 1
ATOM 682 O O . THR A 1 87 ? -10.836 3.700 11.981 1.00 92.62 87 THR A O 1
ATOM 685 N N . ASN A 1 88 ? -10.513 4.498 14.054 1.00 90.56 88 ASN A N 1
ATOM 686 C CA . ASN A 1 88 ? -11.424 3.588 14.728 1.00 90.56 88 ASN A CA 1
ATOM 687 C C . ASN A 1 88 ? -12.308 4.386 15.690 1.00 90.56 88 ASN A C 1
ATOM 689 O O . ASN A 1 88 ? -11.793 5.124 16.526 1.00 90.56 88 ASN A O 1
ATOM 693 N N . GLU A 1 89 ? -13.629 4.261 15.567 1.00 89.88 89 GLU A N 1
ATOM 694 C CA . GLU A 1 89 ? -14.559 5.085 16.355 1.00 89.88 89 GLU A CA 1
ATOM 695 C C . GLU A 1 89 ? -14.474 4.797 17.859 1.00 89.88 89 GLU A C 1
ATOM 697 O O . GLU A 1 89 ? -14.604 5.715 18.668 1.00 89.88 89 GLU A O 1
ATOM 702 N N . TYR A 1 90 ? -14.199 3.544 18.236 1.00 89.19 90 TYR A N 1
ATOM 703 C CA . TYR A 1 90 ? -14.072 3.140 19.635 1.00 89.19 90 TYR A CA 1
ATOM 704 C C . TYR A 1 90 ? -12.822 3.743 20.294 1.00 89.19 90 TYR A C 1
ATOM 706 O O . TYR A 1 90 ? -12.911 4.330 21.370 1.00 89.19 90 TYR A O 1
ATOM 714 N N . MET A 1 91 ? -11.669 3.649 19.627 1.00 89.25 91 MET A N 1
ATOM 715 C CA . MET A 1 91 ? -10.391 4.146 20.149 1.00 89.25 91 MET A CA 1
ATOM 716 C C . MET A 1 91 ? -10.196 5.659 19.982 1.00 89.25 91 MET A C 1
ATOM 718 O O . MET A 1 91 ? -9.300 6.224 20.603 1.00 89.25 91 MET A O 1
ATOM 722 N N . LYS A 1 92 ? -11.021 6.339 19.175 1.00 90.94 92 LYS A N 1
ATOM 723 C CA . LYS A 1 92 ? -10.927 7.791 18.938 1.00 90.94 92 LYS A CA 1
ATOM 724 C C . LYS A 1 92 ? -9.490 8.198 18.563 1.00 90.94 92 LYS A C 1
ATOM 726 O O . LYS A 1 92 ? -8.916 7.640 17.632 1.00 90.94 92 LYS A O 1
ATOM 731 N N . ASP A 1 93 ? -8.902 9.139 19.301 1.00 93.88 93 ASP A N 1
ATOM 732 C CA . ASP A 1 93 ? -7.555 9.664 19.068 1.00 93.88 93 ASP A CA 1
ATOM 733 C C . ASP A 1 93 ? -6.438 8.704 19.494 1.00 93.88 93 ASP A C 1
ATOM 735 O O . ASP A 1 93 ? -5.269 8.947 19.179 1.00 93.88 93 ASP A O 1
ATOM 739 N N . ASP A 1 94 ? -6.762 7.621 20.202 1.00 93.44 94 ASP A N 1
ATOM 740 C CA . ASP A 1 94 ? -5.790 6.622 20.639 1.00 93.44 94 ASP A CA 1
ATOM 741 C C . ASP A 1 94 ? -5.424 5.635 19.526 1.00 93.44 94 ASP A C 1
ATOM 743 O O . ASP A 1 94 ? -4.470 4.878 19.690 1.00 93.44 94 ASP A O 1
ATOM 747 N N . PHE A 1 95 ? -6.090 5.691 18.367 1.00 93.19 95 PHE A N 1
ATOM 748 C CA . PHE A 1 95 ? -5.718 4.908 17.193 1.00 93.19 95 PHE A CA 1
ATOM 749 C C . PHE A 1 95 ? -5.744 5.710 15.896 1.00 93.19 95 PHE A C 1
ATOM 751 O O . PHE A 1 95 ? -6.768 6.278 15.516 1.00 93.19 95 PHE A O 1
ATOM 758 N N . PHE A 1 96 ? -4.649 5.640 15.141 1.00 94.62 96 PHE A N 1
ATOM 759 C CA . PHE A 1 96 ? -4.692 5.902 13.709 1.00 94.62 96 PHE A CA 1
ATOM 760 C C . PHE A 1 96 ? -3.594 5.147 12.965 1.00 94.62 96 PHE A C 1
ATOM 762 O O . PHE A 1 96 ? -2.518 4.873 13.496 1.00 94.62 96 PHE A O 1
ATOM 769 N N . ILE A 1 97 ? -3.844 4.894 11.685 1.00 92.31 97 ILE A N 1
ATOM 770 C CA . ILE A 1 97 ? -2.810 4.538 10.714 1.00 92.31 97 ILE A CA 1
ATOM 771 C C . ILE A 1 97 ? -2.836 5.611 9.638 1.00 92.31 97 ILE A C 1
ATOM 773 O O . ILE A 1 97 ? -3.875 5.867 9.034 1.00 92.31 97 ILE A O 1
ATOM 777 N N . LYS A 1 98 ? -1.702 6.249 9.382 1.00 94.94 98 LYS A N 1
ATOM 778 C CA . LYS A 1 98 ? -1.545 7.226 8.310 1.00 94.94 98 LYS A CA 1
ATOM 779 C C . LYS A 1 98 ? -0.517 6.705 7.318 1.00 94.94 98 LYS A C 1
ATOM 781 O O . LYS A 1 98 ? 0.584 6.338 7.709 1.00 94.94 98 LYS A O 1
ATOM 786 N N . ILE A 1 99 ? -0.881 6.682 6.042 1.00 92.00 99 ILE A N 1
ATOM 787 C CA . ILE A 1 99 ? 0.002 6.290 4.945 1.00 92.00 99 ILE A CA 1
ATOM 788 C C . ILE A 1 99 ? 0.088 7.458 3.975 1.00 92.00 99 ILE A C 1
ATOM 790 O O . ILE A 1 99 ? -0.899 7.828 3.339 1.00 92.00 99 ILE A O 1
ATOM 794 N N . GLU A 1 100 ? 1.277 8.026 3.850 1.00 94.50 100 GLU A N 1
ATOM 795 C CA . GLU A 1 100 ? 1.586 9.096 2.908 1.00 94.50 100 GLU A CA 1
ATOM 796 C C . GLU A 1 100 ? 2.503 8.518 1.838 1.00 94.50 100 GLU A C 1
ATOM 798 O O . GLU A 1 100 ? 3.500 7.872 2.143 1.00 94.50 100 GLU A O 1
ATOM 803 N N . THR A 1 101 ? 2.149 8.677 0.565 1.00 93.12 101 THR A N 1
ATOM 804 C CA . THR A 1 101 ? 2.884 8.055 -0.539 1.00 93.12 101 THR A CA 1
ATOM 805 C C . THR A 1 101 ? 3.282 9.080 -1.578 1.00 93.12 101 THR A C 1
ATOM 807 O O . THR A 1 101 ? 2.426 9.782 -2.104 1.00 93.12 101 THR A O 1
ATOM 810 N N . TRP A 1 102 ? 4.564 9.084 -1.933 1.00 95.88 102 TRP A N 1
ATOM 811 C CA . TRP A 1 102 ? 5.062 9.729 -3.142 1.00 95.88 102 TRP A CA 1
ATOM 812 C C . TRP A 1 102 ? 5.421 8.683 -4.192 1.00 95.88 102 TRP A C 1
ATOM 814 O O . TRP A 1 102 ? 6.180 7.758 -3.912 1.00 95.88 102 TRP A O 1
ATOM 824 N N . HIS A 1 103 ? 4.925 8.858 -5.413 1.00 93.25 103 HIS A N 1
ATOM 825 C CA . HIS A 1 103 ? 5.324 8.051 -6.564 1.00 93.25 103 HIS A CA 1
ATOM 826 C C . HIS A 1 103 ? 6.333 8.847 -7.393 1.00 93.25 103 HIS A C 1
ATOM 828 O O . HIS A 1 103 ? 5.999 9.903 -7.933 1.00 93.25 103 HIS A O 1
ATOM 834 N N . LYS A 1 104 ? 7.580 8.377 -7.474 1.00 95.81 104 LYS A N 1
ATOM 835 C CA . LYS A 1 104 ? 8.673 9.099 -8.141 1.00 95.81 104 LYS A CA 1
ATOM 836 C C . LYS A 1 104 ? 9.261 8.263 -9.284 1.00 95.81 104 LYS A C 1
ATOM 838 O O . LYS A 1 104 ? 9.293 7.037 -9.185 1.00 95.81 104 LYS A O 1
ATOM 843 N N . PRO A 1 105 ? 9.688 8.889 -10.396 1.00 94.69 105 PRO A N 1
ATOM 844 C CA . PRO A 1 105 ? 10.257 8.193 -11.551 1.00 94.69 105 PRO A CA 1
ATOM 845 C C . PRO A 1 105 ? 11.742 7.854 -11.331 1.00 94.69 105 PRO A C 1
ATOM 847 O O . PRO A 1 105 ? 12.594 8.209 -12.139 1.00 94.69 105 PRO A O 1
ATOM 850 N N . ASP A 1 106 ? 12.062 7.195 -10.221 1.00 93.81 106 ASP A N 1
ATOM 851 C CA . ASP A 1 106 ? 13.425 6.849 -9.823 1.00 93.81 106 ASP A CA 1
ATOM 852 C C . ASP A 1 106 ? 13.514 5.383 -9.347 1.00 93.81 106 ASP A C 1
ATOM 854 O O . ASP A 1 106 ? 12.650 4.559 -9.663 1.00 93.81 106 ASP A O 1
ATOM 858 N N . LEU A 1 107 ? 14.598 5.042 -8.644 1.00 91.62 107 LEU A N 1
ATOM 859 C CA . LEU A 1 107 ? 14.894 3.691 -8.159 1.00 91.62 107 LEU A CA 1
ATOM 860 C C . LEU A 1 107 ? 14.914 3.586 -6.628 1.00 91.62 107 LEU A C 1
ATOM 862 O O . LEU A 1 107 ? 15.497 2.644 -6.095 1.00 91.62 107 LEU A O 1
ATOM 866 N N . GLY A 1 108 ? 14.287 4.521 -5.912 1.00 92.88 108 GLY A N 1
ATOM 867 C CA . GLY A 1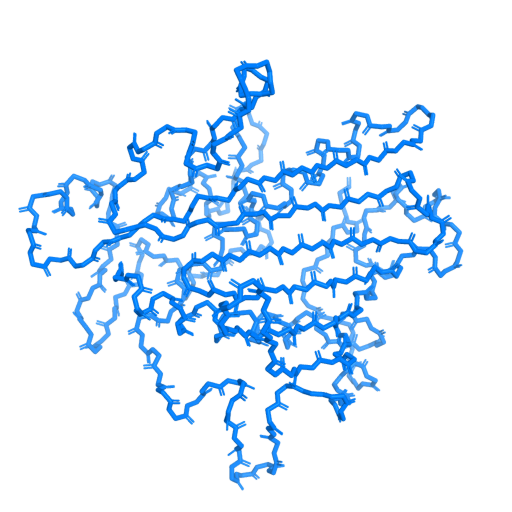 108 ? 14.265 4.468 -4.453 1.00 92.88 108 GLY A CA 1
ATOM 868 C C . GLY A 1 108 ? 15.487 5.120 -3.803 1.00 92.88 108 GLY A C 1
ATOM 869 O O . GLY A 1 108 ? 15.826 4.771 -2.678 1.00 92.88 108 GLY A O 1
ATOM 870 N N . THR A 1 109 ? 16.175 6.040 -4.489 1.00 93.31 109 THR A N 1
ATOM 871 C CA . THR A 1 109 ? 17.428 6.644 -3.993 1.00 93.31 109 THR A CA 1
ATOM 872 C C . THR A 1 109 ? 17.219 7.963 -3.251 1.00 93.31 109 THR A C 1
ATOM 874 O O . THR A 1 109 ? 18.073 8.356 -2.456 1.00 93.31 109 THR A O 1
ATOM 877 N N . LEU A 1 110 ? 16.084 8.636 -3.464 1.00 95.62 110 LEU A N 1
ATOM 878 C CA . LEU A 1 110 ? 15.729 9.856 -2.736 1.00 95.62 110 LEU A CA 1
ATOM 879 C C . LEU A 1 110 ? 15.563 9.584 -1.235 1.00 95.62 110 LEU A C 1
ATOM 881 O O . LEU A 1 110 ? 14.840 8.674 -0.830 1.00 95.62 110 LEU A O 1
ATOM 885 N N . GLN A 1 111 ? 16.197 10.420 -0.416 1.00 96.31 111 GLN A N 1
ATOM 886 C CA . GLN A 1 111 ? 16.057 10.415 1.040 1.00 96.31 111 GLN A CA 1
ATOM 887 C C . GLN A 1 111 ? 15.014 11.444 1.470 1.00 96.31 111 GLN A C 1
ATOM 889 O O . GLN A 1 111 ? 14.895 12.494 0.842 1.00 96.31 111 GLN A O 1
ATOM 894 N N . ASN A 1 112 ? 14.271 11.148 2.541 1.00 96.62 112 ASN A N 1
ATOM 895 C CA . ASN A 1 112 ? 13.297 12.057 3.154 1.00 96.62 112 ASN A CA 1
ATOM 896 C C . ASN A 1 112 ? 12.371 12.781 2.148 1.00 96.62 112 ASN A C 1
ATOM 898 O O . ASN A 1 112 ? 12.123 13.977 2.260 1.00 96.62 112 ASN A O 1
ATOM 902 N N . VAL A 1 113 ? 11.836 12.065 1.150 1.00 97.69 113 VAL A N 1
ATOM 903 C CA . VAL A 1 113 ? 10.988 12.655 0.088 1.00 97.69 113 VAL A CA 1
ATOM 904 C C . VAL A 1 113 ? 9.707 13.325 0.615 1.00 97.69 113 VAL A C 1
ATOM 906 O O . VAL A 1 113 ? 9.076 14.115 -0.083 1.00 97.69 113 VAL A O 1
ATOM 909 N N . HIS A 1 114 ? 9.315 12.997 1.847 1.00 97.31 114 HIS A N 1
ATOM 910 C CA . HIS A 1 114 ? 8.176 13.587 2.552 1.00 97.31 114 HIS A CA 1
ATOM 911 C C . HIS A 1 114 ? 8.528 14.886 3.287 1.00 97.31 114 HIS A C 1
ATOM 913 O O . HIS A 1 114 ? 7.641 15.483 3.888 1.00 97.31 114 HIS A O 1
ATOM 919 N N . ASN A 1 115 ? 9.788 15.332 3.223 1.00 97.12 115 ASN A N 1
ATOM 920 C CA . ASN A 1 115 ? 10.289 16.552 3.857 1.00 97.12 115 ASN A CA 1
ATOM 921 C C . ASN A 1 115 ? 9.967 16.620 5.359 1.00 97.12 115 ASN A C 1
ATOM 923 O O . ASN A 1 115 ? 9.536 17.655 5.866 1.00 97.12 115 ASN A O 1
ATOM 927 N N . LEU A 1 116 ? 10.162 15.507 6.071 1.00 97.50 116 LEU A N 1
ATOM 928 C CA . LEU A 1 116 ? 10.044 15.480 7.527 1.00 97.50 116 LEU A CA 1
ATOM 929 C C . LEU A 1 116 ? 11.150 16.330 8.154 1.00 97.50 116 LEU A C 1
ATOM 931 O O . LEU A 1 116 ? 12.249 16.439 7.602 1.00 97.50 116 LEU A O 1
ATOM 935 N N . ASP A 1 117 ? 10.883 16.895 9.327 1.00 9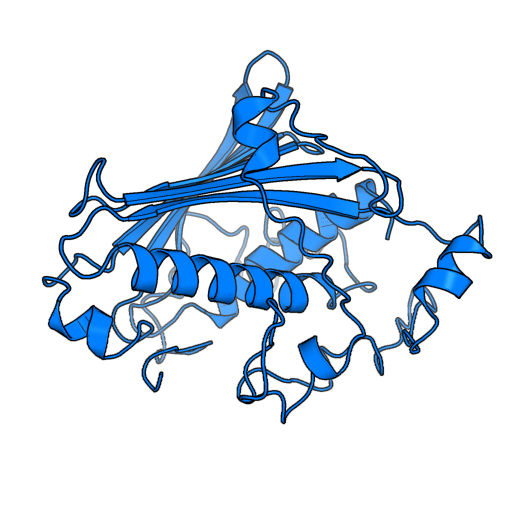7.69 117 ASP A N 1
ATOM 936 C CA . ASP A 1 117 ? 11.918 17.572 10.095 1.00 97.69 117 ASP A CA 1
ATOM 937 C C . ASP A 1 117 ? 13.029 16.591 10.511 1.00 97.69 117 ASP A C 1
ATOM 939 O O . ASP A 1 117 ? 12.829 15.376 10.619 1.00 97.69 117 ASP A O 1
ATOM 943 N N . SER A 1 118 ? 14.218 17.129 10.777 1.00 97.25 118 SER A N 1
ATOM 944 C CA . SER A 1 118 ? 15.407 16.332 11.087 1.00 97.25 118 SER A CA 1
ATOM 945 C C . SER A 1 118 ? 15.263 15.435 12.318 1.00 97.25 118 SER A C 1
ATOM 947 O O . SER A 1 118 ? 15.990 14.449 12.420 1.00 97.25 118 SER A O 1
ATOM 949 N N . SER A 1 119 ? 14.396 15.775 13.278 1.00 96.69 119 SER A N 1
ATOM 950 C CA . SER A 1 119 ? 14.201 14.961 14.482 1.00 96.69 119 SER A CA 1
ATOM 951 C C . SER A 1 119 ? 13.298 13.765 14.196 1.00 96.69 119 SER A C 1
ATOM 953 O O . SER A 1 119 ? 13.666 12.641 14.534 1.00 96.69 119 SER A O 1
ATOM 955 N N . THR A 1 120 ? 12.199 13.984 13.472 1.00 96.19 120 THR A N 1
ATOM 956 C CA . THR A 1 120 ? 11.298 12.917 13.032 1.00 96.19 120 THR A CA 1
ATOM 957 C C . THR A 1 120 ? 11.991 11.985 12.044 1.00 96.19 120 THR A C 1
ATOM 959 O O . THR A 1 120 ? 11.907 10.774 12.189 1.00 96.19 120 THR A O 1
ATOM 962 N N . TRP A 1 121 ? 12.738 12.507 11.065 1.00 97.50 121 TRP A N 1
ATOM 963 C CA . TRP A 1 121 ? 13.414 11.661 10.073 1.00 97.50 121 TRP A CA 1
ATOM 964 C C . TRP A 1 121 ? 14.407 10.672 10.703 1.00 97.50 121 TRP A C 1
ATOM 966 O O . TRP A 1 121 ? 14.525 9.541 10.242 1.00 97.50 121 TRP A O 1
ATOM 976 N N . LYS A 1 122 ? 15.082 11.055 11.795 1.00 96.88 122 LYS A N 1
ATOM 977 C CA . LYS A 1 122 ? 16.024 10.175 12.508 1.00 96.88 122 LYS A CA 1
ATOM 978 C C . LYS A 1 122 ? 15.365 8.956 13.154 1.00 96.88 122 LYS A C 1
ATOM 980 O O . LYS A 1 122 ? 16.069 7.983 13.406 1.00 96.88 122 LYS A O 1
ATOM 985 N N . SER A 1 123 ? 14.067 9.006 13.454 1.00 94.69 123 SER A N 1
ATOM 986 C CA . SER A 1 123 ? 13.331 7.864 14.007 1.00 94.69 123 SER A CA 1
ATOM 987 C C . SER A 1 123 ? 12.659 7.001 12.936 1.00 94.69 123 SER A C 1
ATOM 989 O O . SER A 1 123 ? 12.079 5.970 13.271 1.00 94.69 123 SER A O 1
ATOM 991 N N . VAL A 1 124 ? 12.735 7.392 11.659 1.00 95.69 124 VAL A N 1
ATOM 992 C CA . VAL A 1 124 ? 12.152 6.628 10.553 1.00 95.69 124 VAL A CA 1
ATOM 993 C C . VAL A 1 124 ? 13.085 5.489 10.151 1.00 95.69 124 VAL A C 1
ATOM 995 O O . VAL A 1 124 ? 14.213 5.708 9.715 1.00 95.69 124 VAL A O 1
ATOM 998 N N . GLU A 1 125 ? 12.578 4.261 10.231 1.00 93.81 125 GLU A N 1
ATOM 999 C CA . GLU A 1 125 ? 13.201 3.094 9.611 1.00 93.81 125 GLU A CA 1
ATOM 1000 C C . GLU A 1 125 ? 12.831 3.031 8.120 1.00 93.81 125 GLU A C 1
ATOM 1002 O O . GLU A 1 125 ? 11.659 3.124 7.748 1.00 93.81 125 GLU A O 1
ATOM 1007 N N . VAL A 1 126 ? 13.835 2.868 7.253 1.00 92.81 126 VAL A N 1
ATOM 1008 C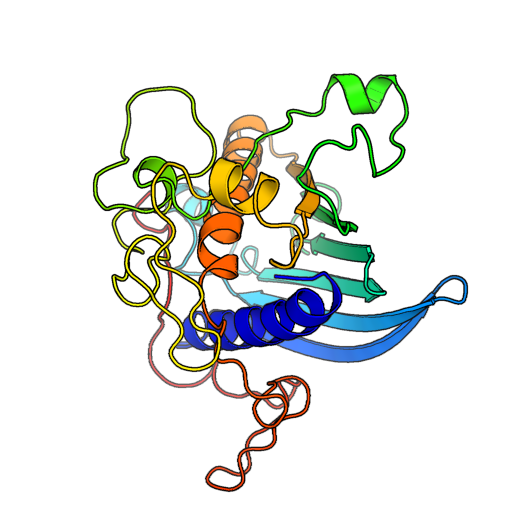 CA . VAL A 1 126 ? 13.638 2.697 5.807 1.00 92.81 126 VAL A CA 1
ATOM 1009 C C . VAL A 1 126 ? 13.785 1.221 5.450 1.00 92.81 126 VAL A C 1
ATOM 1011 O O . VAL A 1 126 ? 14.878 0.666 5.542 1.00 92.81 126 VAL A O 1
ATOM 1014 N N . THR A 1 127 ? 12.701 0.606 4.977 1.00 89.00 127 THR A N 1
ATOM 1015 C CA . THR A 1 127 ? 12.664 -0.812 4.586 1.00 89.00 127 THR A CA 1
ATOM 1016 C C . THR A 1 127 ? 12.416 -0.952 3.078 1.00 89.00 127 THR A C 1
ATOM 1018 O O . THR A 1 127 ? 11.290 -0.740 2.619 1.00 89.00 127 THR A O 1
ATOM 1021 N N . PRO A 1 128 ? 13.430 -1.318 2.273 1.00 88.31 128 PRO A N 1
ATOM 1022 C CA . PRO A 1 128 ? 13.229 -1.636 0.862 1.00 88.31 128 PRO A CA 1
ATOM 1023 C C . PRO A 1 128 ? 12.421 -2.930 0.685 1.00 88.31 128 PRO A C 1
ATOM 1025 O O . PRO A 1 128 ? 12.772 -3.967 1.245 1.00 88.31 128 PRO A O 1
ATOM 1028 N N . ILE A 1 129 ? 11.381 -2.884 -0.149 1.00 84.25 129 ILE A N 1
ATOM 1029 C CA . ILE A 1 129 ? 10.590 -4.061 -0.539 1.00 84.25 129 ILE A CA 1
ATOM 1030 C C . ILE A 1 129 ? 11.032 -4.511 -1.932 1.00 84.25 129 ILE A C 1
ATOM 1032 O O . ILE A 1 129 ? 11.061 -3.709 -2.870 1.00 84.25 129 ILE A O 1
ATOM 1036 N N . ASP A 1 130 ? 11.373 -5.792 -2.072 1.00 85.44 130 ASP A N 1
ATOM 1037 C CA . ASP A 1 130 ? 11.728 -6.408 -3.348 1.00 85.44 130 ASP A CA 1
ATOM 1038 C C . ASP A 1 130 ? 10.652 -7.408 -3.756 1.00 85.44 130 ASP A C 1
ATOM 1040 O O . ASP A 1 130 ? 10.566 -8.516 -3.234 1.00 85.44 130 ASP A O 1
ATOM 1044 N N . ILE A 1 131 ? 9.852 -7.011 -4.742 1.00 82.25 131 ILE A N 1
ATOM 1045 C CA . ILE A 1 131 ? 8.714 -7.794 -5.220 1.00 82.25 131 ILE A CA 1
ATOM 1046 C C . ILE A 1 131 ? 9.098 -9.164 -5.793 1.00 82.25 131 ILE A C 1
ATOM 1048 O O . ILE A 1 131 ? 8.218 -9.999 -5.932 1.00 82.25 131 ILE A O 1
ATOM 1052 N N . ALA A 1 132 ? 10.367 -9.397 -6.149 1.00 81.81 132 ALA A N 1
ATOM 1053 C CA . ALA A 1 132 ? 10.842 -10.670 -6.696 1.00 81.81 132 ALA A CA 1
ATOM 1054 C C . ALA A 1 132 ? 11.646 -11.506 -5.684 1.00 81.81 132 ALA A C 1
ATOM 1056 O O . ALA A 1 132 ? 12.107 -12.600 -6.019 1.00 81.81 132 ALA A O 1
ATOM 1057 N N . ALA A 1 133 ? 11.856 -11.003 -4.463 1.00 76.62 133 ALA A N 1
ATOM 1058 C CA . ALA A 1 133 ? 12.591 -11.732 -3.437 1.00 76.62 133 ALA A CA 1
ATOM 1059 C C . ALA A 1 133 ? 11.740 -12.886 -2.901 1.00 76.62 133 ALA A C 1
ATOM 1061 O O . ALA A 1 133 ? 10.683 -12.678 -2.308 1.00 76.62 133 ALA A O 1
ATOM 1062 N N . LYS A 1 134 ? 12.221 -14.120 -3.073 1.00 64.62 134 LYS A N 1
ATOM 1063 C CA . LYS A 1 134 ? 11.516 -15.326 -2.618 1.00 64.62 134 LYS A CA 1
ATOM 1064 C C . LYS A 1 134 ? 11.323 -15.337 -1.106 1.00 64.62 134 LYS A C 1
ATOM 1066 O O . LYS A 1 134 ? 10.339 -15.873 -0.629 1.00 64.62 134 LYS A O 1
ATOM 1071 N N . GLU A 1 135 ? 12.203 -14.707 -0.346 1.00 61.81 135 GLU A N 1
ATOM 1072 C CA . GLU A 1 135 ? 12.090 -14.587 1.108 1.00 61.81 135 GLU A CA 1
ATOM 1073 C C . GLU A 1 135 ? 10.926 -13.669 1.517 1.00 61.81 135 GLU A C 1
ATOM 1075 O O . GLU A 1 135 ? 10.389 -13.808 2.611 1.00 61.81 135 GLU A O 1
ATOM 1080 N N . GLN A 1 136 ? 10.516 -12.761 0.624 1.00 59.78 136 GLN A N 1
ATOM 1081 C CA . GLN A 1 136 ? 9.360 -11.884 0.808 1.00 59.78 136 GLN A CA 1
ATOM 1082 C C . GLN A 1 136 ? 8.087 -12.454 0.169 1.00 59.78 136 GLN A C 1
ATOM 1084 O O . GLN A 1 136 ? 7.014 -11.951 0.476 1.00 59.78 136 GLN A O 1
ATOM 1089 N N . VAL A 1 137 ? 8.185 -13.471 -0.701 1.00 51.56 137 VAL A N 1
ATOM 1090 C CA . VAL A 1 137 ? 7.084 -13.927 -1.575 1.00 51.56 137 VAL A CA 1
ATOM 1091 C C . VAL A 1 137 ? 6.752 -15.426 -1.437 1.00 51.56 137 VAL A C 1
ATOM 1093 O O . VAL A 1 137 ? 5.610 -15.800 -1.660 1.00 51.56 137 VAL A O 1
ATOM 1096 N N . ALA A 1 138 ? 7.684 -16.307 -1.060 1.00 39.19 138 ALA A N 1
ATOM 1097 C CA . ALA A 1 138 ? 7.542 -17.763 -1.195 1.00 39.19 138 ALA A CA 1
ATOM 1098 C C . ALA A 1 138 ? 7.072 -18.503 0.085 1.00 39.19 138 ALA A C 1
ATOM 1100 O O . ALA A 1 138 ? 7.332 -18.062 1.210 1.00 39.19 138 ALA A O 1
ATOM 1101 N N . PRO A 1 139 ? 6.461 -19.703 -0.057 1.00 34.31 139 PRO A N 1
ATOM 1102 C CA . PRO A 1 139 ? 6.087 -20.556 1.072 1.00 34.31 139 PRO A CA 1
ATOM 1103 C C . PRO A 1 139 ? 7.332 -21.052 1.830 1.00 34.31 139 PRO A C 1
ATOM 1105 O O . PRO A 1 139 ? 8.112 -21.834 1.290 1.00 34.31 139 PRO A O 1
ATOM 1108 N N . GLY A 1 140 ? 7.510 -20.637 3.090 1.00 38.47 140 GLY A N 1
ATOM 1109 C CA . GLY A 1 140 ? 8.622 -21.088 3.948 1.00 38.47 140 GLY A CA 1
ATOM 1110 C C . GLY A 1 140 ? 9.357 -19.985 4.713 1.00 38.47 140 GLY A C 1
ATOM 1111 O O . GLY A 1 140 ? 10.156 -20.298 5.591 1.00 38.47 140 GLY A O 1
ATOM 1112 N N . ALA A 1 141 ? 9.057 -18.711 4.453 1.00 35.28 141 ALA A N 1
ATOM 1113 C CA . ALA A 1 141 ? 9.536 -17.594 5.261 1.00 35.28 141 ALA A CA 1
ATOM 1114 C C . ALA A 1 141 ? 8.755 -17.502 6.588 1.00 35.28 141 ALA A C 1
ATOM 1116 O O . ALA A 1 141 ? 7.943 -16.611 6.794 1.00 35.28 141 ALA A O 1
ATOM 1117 N N . LEU A 1 142 ? 8.962 -18.449 7.506 1.00 29.00 142 LEU A N 1
ATOM 1118 C CA . LEU A 1 142 ? 8.580 -18.272 8.906 1.00 29.00 142 LEU A CA 1
ATOM 1119 C C . LEU A 1 142 ? 9.830 -18.414 9.774 1.00 29.00 142 LEU A C 1
ATOM 1121 O O . LEU A 1 142 ? 10.486 -19.449 9.772 1.00 29.00 142 LEU A O 1
ATOM 1125 N N . ALA A 1 143 ? 10.098 -17.364 10.547 1.00 31.44 143 ALA A N 1
ATOM 1126 C CA . ALA A 1 143 ? 10.926 -17.388 11.746 1.00 31.44 143 ALA A CA 1
ATOM 1127 C C . ALA A 1 143 ? 12.407 -17.789 11.578 1.00 31.44 143 ALA A C 1
ATOM 1129 O O . ALA A 1 143 ? 12.866 -18.781 12.135 1.00 31.44 143 ALA A O 1
ATOM 1130 N N . SER A 1 144 ? 13.212 -16.912 10.976 1.00 23.94 144 SER A N 1
ATOM 1131 C CA . SER A 1 144 ? 14.591 -16.731 11.453 1.00 23.94 144 SER A CA 1
ATOM 1132 C C . SER A 1 144 ? 15.049 -15.284 11.267 1.00 23.94 144 SER A C 1
ATOM 1134 O O . SER A 1 144 ? 15.631 -14.940 10.249 1.00 23.94 144 SER A O 1
ATOM 1136 N N . GLY A 1 145 ? 14.771 -14.436 12.261 1.00 28.83 145 GLY A N 1
ATOM 1137 C CA . GLY A 1 145 ? 15.440 -13.143 12.443 1.00 28.83 145 GLY A CA 1
ATOM 1138 C C . GLY A 1 145 ? 15.156 -12.043 11.405 1.00 28.83 145 GLY A C 1
ATOM 1139 O O . GLY A 1 145 ? 15.578 -12.105 10.263 1.00 28.83 145 GLY A O 1
ATOM 1140 N N . MET A 1 146 ? 14.577 -10.935 11.876 1.00 26.94 146 MET A N 1
ATOM 1141 C CA . MET A 1 146 ? 15.023 -9.588 11.475 1.00 26.94 146 MET A CA 1
ATOM 1142 C C . MET A 1 146 ? 14.921 -9.191 9.983 1.00 26.94 146 MET A C 1
ATOM 1144 O O . MET A 1 146 ? 15.844 -8.574 9.458 1.00 26.94 146 MET A O 1
ATOM 1148 N N . ALA A 1 147 ? 13.795 -9.426 9.305 1.00 26.67 147 ALA A N 1
ATOM 1149 C CA . ALA A 1 147 ? 13.473 -8.657 8.095 1.00 26.67 147 ALA A CA 1
ATOM 1150 C C . ALA A 1 147 ? 11.963 -8.402 7.975 1.00 26.67 147 ALA A C 1
ATOM 1152 O O . ALA A 1 147 ? 11.152 -9.325 8.029 1.00 26.67 147 ALA A O 1
ATOM 1153 N N . ALA A 1 148 ? 11.586 -7.129 7.864 1.00 29.20 148 ALA A N 1
ATOM 1154 C CA . ALA A 1 148 ? 10.219 -6.680 7.637 1.00 29.20 148 ALA A CA 1
ATOM 1155 C C . ALA A 1 148 ? 9.813 -6.907 6.166 1.00 29.20 148 ALA A C 1
ATOM 1157 O O . ALA A 1 148 ? 10.523 -6.479 5.259 1.00 29.20 148 ALA A O 1
ATOM 1158 N N . GLY A 1 149 ? 8.665 -7.559 5.947 1.00 35.06 149 GLY A N 1
ATOM 1159 C CA . GLY A 1 149 ? 8.090 -7.843 4.624 1.00 35.06 149 GLY A CA 1
ATOM 1160 C C . GLY A 1 149 ? 8.080 -9.336 4.304 1.00 35.06 149 GLY A C 1
ATOM 1161 O O . GLY A 1 149 ? 8.950 -9.817 3.590 1.00 35.06 149 GLY A O 1
ATOM 1162 N N . VAL A 1 150 ? 7.104 -10.069 4.842 1.00 37.06 150 VAL A N 1
ATOM 1163 C CA . VAL A 1 150 ? 6.941 -11.511 4.616 1.00 37.06 150 VAL A CA 1
ATOM 1164 C C . VAL A 1 150 ? 5.514 -11.750 4.136 1.00 37.06 150 VAL A C 1
ATOM 1166 O O . VAL A 1 150 ? 4.575 -11.599 4.912 1.00 37.06 150 VAL A O 1
ATOM 1169 N N . VAL A 1 151 ? 5.328 -12.133 2.871 1.00 43.84 151 VAL A N 1
ATOM 1170 C CA . VAL A 1 151 ? 4.061 -12.728 2.423 1.00 43.84 151 VAL A CA 1
ATOM 1171 C C . VAL A 1 151 ? 3.862 -14.029 3.204 1.00 43.84 151 VAL A C 1
ATOM 1173 O O . VAL A 1 151 ? 4.711 -14.922 3.176 1.00 43.84 151 VAL A O 1
ATOM 1176 N N . LEU A 1 152 ? 2.761 -14.115 3.952 1.00 46.00 152 LEU A N 1
ATOM 1177 C CA . LEU A 1 152 ? 2.447 -15.286 4.764 1.00 46.00 152 LEU A CA 1
ATOM 1178 C C . LEU A 1 152 ? 2.283 -16.521 3.871 1.00 46.00 152 LEU A C 1
ATOM 1180 O O . LEU A 1 152 ? 1.767 -16.449 2.758 1.00 46.00 152 LEU A O 1
ATOM 1184 N N . ARG A 1 153 ? 2.710 -17.684 4.377 1.00 45.50 153 ARG A N 1
ATOM 1185 C CA . ARG A 1 153 ? 2.714 -18.976 3.661 1.00 45.50 153 ARG A CA 1
ATOM 1186 C C . ARG A 1 153 ? 1.364 -19.337 3.021 1.00 45.50 153 ARG A C 1
ATOM 1188 O O . ARG A 1 153 ? 1.352 -20.032 2.009 1.00 45.50 153 ARG A O 1
ATOM 1195 N N . SER A 1 154 ? 0.254 -18.912 3.621 1.00 52.31 154 SER A N 1
ATOM 1196 C CA . SER A 1 154 ? -1.114 -19.134 3.135 1.00 52.31 154 SER A CA 1
ATOM 1197 C C . SER A 1 154 ? -1.480 -18.307 1.902 1.00 52.31 154 SER A C 1
ATOM 1199 O O . SER A 1 154 ? -2.447 -18.641 1.221 1.00 52.31 154 SER A O 1
ATOM 1201 N N . ASP A 1 155 ? -0.717 -17.253 1.613 1.00 56.00 155 ASP A N 1
ATOM 1202 C CA . ASP A 1 155 ? -1.102 -16.208 0.666 1.00 56.00 155 ASP A CA 1
ATOM 1203 C C . ASP A 1 155 ? -0.321 -16.297 -0.656 1.00 56.00 155 ASP A C 1
ATOM 1205 O O . ASP A 1 155 ? -0.631 -15.567 -1.599 1.00 56.00 155 ASP A O 1
ATOM 1209 N N . TYR A 1 156 ? 0.660 -17.208 -0.767 1.00 65.62 156 TYR A N 1
ATOM 1210 C CA . TYR A 1 156 ? 1.388 -17.419 -2.020 1.00 65.62 156 TYR A CA 1
ATOM 1211 C C . TYR A 1 156 ? 0.481 -17.994 -3.103 1.00 65.62 156 TYR A C 1
ATOM 1213 O O . TYR A 1 156 ? -0.157 -19.038 -2.938 1.00 65.62 156 TYR A O 1
ATOM 1221 N N . LYS A 1 157 ? 0.531 -17.357 -4.267 1.00 66.88 157 LYS A N 1
ATOM 1222 C CA . LYS A 1 157 ? -0.118 -17.816 -5.483 1.00 66.88 157 LYS A CA 1
ATOM 1223 C C . LYS A 1 157 ? 0.868 -17.705 -6.632 1.00 66.88 157 LYS A C 1
ATOM 1225 O O . LYS A 1 157 ? 1.408 -16.635 -6.894 1.00 66.88 157 LYS A O 1
ATOM 1230 N N . ALA A 1 158 ? 1.100 -18.820 -7.317 1.00 72.56 158 ALA A N 1
ATOM 1231 C CA . ALA A 1 158 ? 2.077 -18.885 -8.400 1.00 72.56 158 ALA A CA 1
ATOM 1232 C C . ALA A 1 158 ? 1.747 -17.900 -9.540 1.00 72.56 158 ALA A C 1
ATOM 1234 O O . ALA A 1 158 ? 2.633 -17.265 -10.099 1.00 72.56 158 ALA A O 1
ATOM 1235 N N . ASP A 1 159 ? 0.468 -17.703 -9.860 1.00 72.06 159 ASP A N 1
ATOM 1236 C CA . ASP A 1 159 ? 0.025 -16.725 -10.859 1.00 72.06 159 ASP A CA 1
ATOM 1237 C C . ASP A 1 159 ? 0.221 -15.259 -10.426 1.00 72.06 159 ASP A C 1
ATOM 1239 O O . ASP A 1 159 ? 0.133 -14.358 -11.262 1.00 72.06 159 ASP A O 1
ATOM 1243 N N . GLU A 1 160 ? 0.547 -15.024 -9.153 1.00 70.50 160 GLU A N 1
ATOM 1244 C CA . GLU A 1 160 ? 0.865 -13.721 -8.566 1.00 70.50 160 GLU A CA 1
ATOM 1245 C C . GLU A 1 160 ? 2.365 -13.549 -8.250 1.00 70.50 160 GLU A C 1
ATOM 1247 O O . GLU A 1 160 ? 2.734 -12.565 -7.617 1.00 70.50 160 GLU A O 1
ATOM 1252 N N . ASP A 1 161 ? 3.241 -14.458 -8.698 1.00 77.56 161 ASP A N 1
ATOM 1253 C CA . ASP A 1 161 ? 4.690 -14.409 -8.451 1.00 77.56 161 ASP A CA 1
ATOM 1254 C C . ASP A 1 161 ? 5.446 -13.760 -9.636 1.00 77.56 161 ASP A C 1
ATOM 1256 O O . ASP A 1 161 ? 5.470 -14.310 -10.745 1.00 77.56 161 ASP A O 1
ATOM 1260 N N . PRO A 1 162 ? 6.115 -12.600 -9.456 1.00 79.94 162 PRO A N 1
ATOM 1261 C CA . PRO A 1 162 ? 6.775 -11.913 -10.563 1.00 79.94 162 PRO A CA 1
ATOM 1262 C C . PRO A 1 162 ? 8.063 -12.599 -11.006 1.00 79.94 162 PRO A C 1
ATOM 1264 O O . PRO A 1 162 ? 8.543 -12.313 -12.104 1.00 79.94 162 PRO A O 1
ATOM 1267 N N . ALA A 1 163 ? 8.637 -13.479 -10.183 1.00 84.38 163 ALA A N 1
ATOM 1268 C CA . ALA A 1 1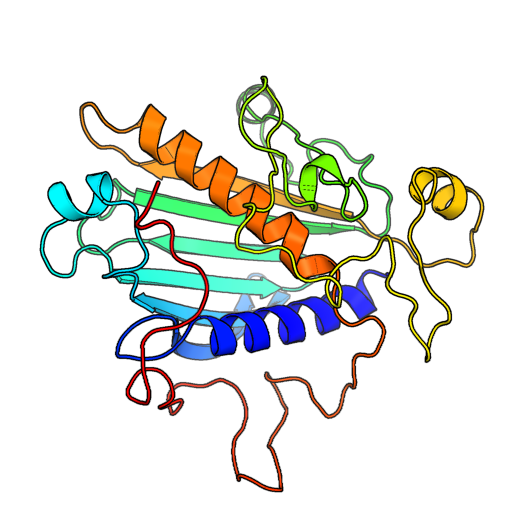63 ? 9.817 -14.249 -10.546 1.00 84.38 163 ALA A CA 1
ATOM 1269 C C . ALA A 1 163 ? 9.495 -15.344 -11.571 1.00 84.38 163 ALA A C 1
ATOM 1271 O O . ALA A 1 163 ? 10.412 -15.880 -12.195 1.00 84.38 163 ALA A O 1
ATOM 1272 N N . ILE A 1 164 ? 8.211 -15.651 -11.786 1.00 83.31 164 ILE A N 1
ATOM 1273 C CA . ILE A 1 164 ? 7.757 -16.607 -12.805 1.00 83.31 164 ILE A CA 1
ATOM 1274 C C . ILE A 1 164 ? 6.801 -15.984 -13.831 1.00 83.31 164 ILE A C 1
ATOM 1276 O O . ILE A 1 164 ? 6.727 -16.456 -14.966 1.00 83.31 164 ILE A O 1
ATOM 1280 N N . PHE A 1 165 ? 6.104 -14.901 -13.481 1.00 82.81 165 PHE A N 1
ATOM 1281 C CA . PHE A 1 165 ? 5.171 -14.226 -14.376 1.00 82.81 165 PHE A CA 1
ATOM 1282 C C . PHE A 1 165 ? 5.880 -13.503 -15.532 1.00 82.81 165 PHE A C 1
ATOM 1284 O O . PHE A 1 165 ? 6.797 -12.704 -15.336 1.00 82.81 165 PHE A O 1
ATOM 1291 N N . LYS A 1 166 ? 5.371 -13.699 -16.754 1.00 83.44 166 LYS A N 1
ATOM 1292 C CA . LYS A 1 166 ? 5.755 -12.929 -17.941 1.00 83.44 166 LYS A CA 1
ATOM 1293 C C . LYS A 1 166 ? 4.521 -12.350 -18.620 1.00 83.44 166 LYS A C 1
ATOM 1295 O O . LYS A 1 1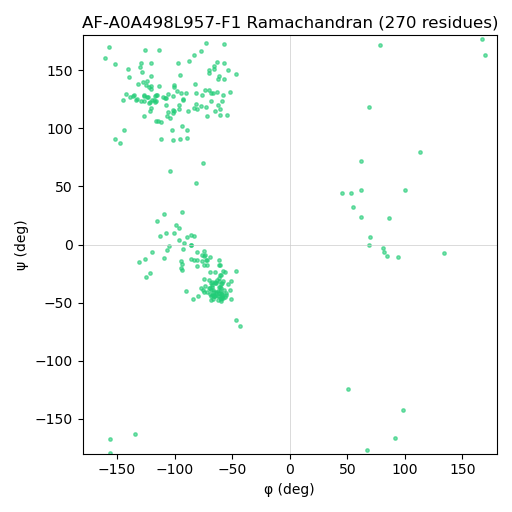66 ? 3.626 -13.080 -19.033 1.00 83.44 166 LYS A O 1
ATOM 1300 N N . SER A 1 167 ? 4.502 -11.031 -18.784 1.00 79.94 167 SER A N 1
ATOM 1301 C CA . SER A 1 167 ? 3.426 -10.334 -19.490 1.00 79.94 167 SER A CA 1
ATOM 1302 C C . SER A 1 167 ? 3.464 -10.669 -20.973 1.00 79.94 167 SER A C 1
ATOM 1304 O O . SER A 1 167 ? 4.449 -10.381 -21.655 1.00 79.94 167 SER A O 1
ATOM 1306 N N . VAL A 1 168 ? 2.355 -11.191 -21.493 1.00 81.44 168 VAL A N 1
ATOM 1307 C CA . VAL A 1 168 ? 2.207 -11.472 -22.928 1.00 81.44 168 VAL A CA 1
ATOM 1308 C C . VAL A 1 168 ? 2.176 -10.171 -23.735 1.00 81.44 168 VAL A C 1
ATOM 1310 O O . VAL A 1 168 ? 2.746 -10.106 -24.819 1.00 81.44 168 VAL A O 1
ATOM 1313 N N . LYS A 1 169 ? 1.561 -9.105 -23.201 1.00 77.56 169 LYS A N 1
ATOM 1314 C CA . LYS A 1 169 ? 1.393 -7.832 -23.923 1.00 77.56 169 LYS A CA 1
ATOM 1315 C C . LYS A 1 169 ? 2.654 -6.979 -23.969 1.00 77.56 169 LYS A C 1
ATOM 1317 O O . LYS A 1 169 ? 2.883 -6.271 -24.942 1.00 77.56 169 LYS A O 1
ATOM 1322 N N . THR A 1 170 ? 3.422 -6.965 -22.881 1.00 79.25 170 THR A N 1
ATOM 1323 C CA . THR A 1 170 ? 4.571 -6.055 -22.738 1.00 79.25 170 THR A CA 1
ATOM 1324 C C . THR A 1 170 ? 5.915 -6.763 -22.814 1.00 79.25 170 THR A C 1
ATOM 1326 O O . THR A 1 170 ? 6.939 -6.088 -22.857 1.00 79.25 170 THR A O 1
ATOM 1329 N N . GLY A 1 171 ? 5.927 -8.097 -22.764 1.00 83.44 171 GLY A N 1
ATOM 1330 C CA . GLY A 1 171 ? 7.143 -8.906 -22.705 1.00 83.44 171 GLY A CA 1
ATOM 1331 C C . GLY A 1 171 ? 7.921 -8.796 -21.389 1.00 83.44 171 GLY A C 1
ATOM 1332 O O . GLY A 1 171 ? 8.955 -9.443 -21.262 1.00 83.44 171 GLY A O 1
ATOM 1333 N N . ARG A 1 172 ? 7.455 -7.992 -20.419 1.00 84.44 172 ARG A N 1
ATOM 1334 C CA . ARG A 1 172 ? 8.120 -7.796 -19.122 1.00 84.44 172 ARG A CA 1
ATOM 1335 C C . ARG A 1 172 ? 8.023 -9.035 -18.246 1.00 84.44 172 ARG A C 1
ATOM 1337 O O . ARG A 1 172 ? 6.987 -9.700 -18.229 1.00 84.44 172 ARG A O 1
ATOM 1344 N N . GLY A 1 173 ? 9.059 -9.236 -17.443 1.00 84.94 173 GLY A N 1
ATOM 1345 C CA . GLY A 1 173 ? 9.206 -10.420 -16.612 1.00 84.94 173 GLY A CA 1
ATOM 1346 C C . GLY A 1 173 ? 9.692 -11.637 -17.415 1.00 84.94 173 GLY A C 1
ATOM 1347 O O . GLY A 1 173 ? 9.762 -11.586 -18.649 1.00 84.94 173 GLY A O 1
ATOM 1348 N N . PRO A 1 174 ? 10.029 -12.740 -16.735 1.00 90.25 174 PRO A N 1
ATOM 1349 C CA . PRO A 1 174 ? 10.085 -12.873 -15.275 1.00 90.25 174 PRO A CA 1
ATOM 1350 C C . PRO A 1 174 ? 11.173 -12.000 -14.632 1.00 90.25 174 PRO A C 1
ATOM 1352 O O . PRO A 1 174 ? 12.154 -11.635 -15.280 1.00 90.25 174 PRO A O 1
ATOM 1355 N N . LEU A 1 175 ? 10.984 -11.627 -13.366 1.00 88.75 175 LEU A N 1
ATOM 1356 C CA . LEU A 1 175 ? 11.958 -10.861 -12.588 1.00 88.75 175 LEU A CA 1
ATOM 1357 C C . LEU A 1 175 ? 12.921 -11.815 -11.874 1.00 88.75 175 LEU A C 1
ATOM 1359 O O . LEU A 1 175 ? 12.612 -12.359 -10.819 1.00 88.75 175 LEU A O 1
ATOM 1363 N N . GLY A 1 176 ? 14.100 -12.026 -12.460 1.00 88.75 176 GLY A N 1
ATOM 1364 C CA . GLY A 1 176 ? 15.159 -12.812 -11.825 1.00 88.75 176 GLY A CA 1
ATOM 1365 C C . GLY A 1 176 ? 15.831 -12.078 -10.650 1.00 88.75 176 GLY A C 1
ATOM 1366 O O . GLY A 1 176 ? 15.617 -10.882 -10.462 1.00 88.75 176 GLY A O 1
ATOM 1367 N N . PRO A 1 177 ? 16.731 -12.735 -9.895 1.00 89.00 177 PRO A N 1
ATOM 1368 C CA . PRO A 1 177 ? 17.407 -12.132 -8.734 1.00 89.00 177 PRO A CA 1
ATOM 1369 C C . PRO A 1 177 ? 18.179 -10.830 -9.028 1.00 89.00 177 PRO A C 1
ATOM 1371 O O . PRO A 1 177 ? 18.401 -10.016 -8.135 1.00 89.00 177 PRO A O 1
ATOM 1374 N N . ASN A 1 178 ? 18.584 -10.611 -10.283 1.00 91.56 178 ASN A N 1
ATOM 1375 C CA . ASN A 1 178 ? 19.321 -9.424 -10.721 1.00 91.56 178 ASN A CA 1
ATOM 1376 C C . ASN A 1 178 ? 18.444 -8.370 -11.420 1.00 91.56 178 ASN A C 1
ATOM 1378 O O . ASN A 1 178 ? 18.988 -7.397 -11.948 1.00 91.56 178 ASN A O 1
ATOM 1382 N N . TRP A 1 179 ? 17.111 -8.501 -11.389 1.00 91.06 179 TRP A N 1
ATOM 1383 C CA . TRP A 1 179 ? 16.192 -7.647 -12.153 1.00 91.06 179 TRP A CA 1
ATOM 1384 C C . TRP A 1 179 ? 16.401 -6.144 -11.907 1.00 91.06 179 TRP A C 1
ATOM 1386 O O . TRP A 1 179 ? 16.279 -5.343 -12.829 1.00 91.06 179 TRP A O 1
ATOM 1396 N N . LYS A 1 180 ? 16.776 -5.739 -10.684 1.00 90.81 180 LYS A N 1
ATOM 1397 C CA . LYS A 1 180 ? 17.076 -4.333 -10.353 1.00 90.81 180 LYS A CA 1
ATOM 1398 C C . LYS A 1 180 ? 18.317 -3.813 -11.084 1.00 90.81 180 LYS A C 1
ATOM 1400 O O . LYS A 1 180 ? 18.305 -2.686 -11.568 1.00 90.81 180 LYS A O 1
ATOM 1405 N N . LYS A 1 181 ? 19.373 -4.627 -11.197 1.00 91.19 181 LYS A N 1
ATOM 1406 C CA . LYS A 1 181 ? 20.595 -4.273 -11.944 1.00 91.19 181 LYS A CA 1
ATOM 1407 C C . LYS A 1 181 ? 20.313 -4.223 -13.445 1.00 91.19 181 LYS A C 1
ATOM 1409 O O . LYS A 1 181 ? 20.722 -3.284 -14.118 1.00 91.19 181 LYS A O 1
ATOM 1414 N N . GLU A 1 182 ? 19.561 -5.195 -13.954 1.00 91.31 182 GLU A N 1
ATOM 1415 C CA . GLU A 1 182 ? 19.113 -5.224 -15.351 1.00 91.31 182 GLU A CA 1
ATOM 1416 C C . GLU A 1 182 ? 18.251 -3.999 -15.693 1.00 91.31 182 GLU A C 1
ATOM 1418 O O . GLU A 1 182 ? 18.427 -3.390 -16.746 1.00 91.31 182 GLU A O 1
ATOM 1423 N N . LEU A 1 183 ? 17.376 -3.580 -14.772 1.00 90.06 183 LEU A N 1
ATOM 1424 C CA . LEU A 1 183 ? 16.551 -2.382 -14.915 1.00 90.06 183 LEU A CA 1
ATOM 1425 C C . LEU A 1 183 ? 17.387 -1.097 -14.969 1.00 90.06 183 LEU A C 1
ATOM 1427 O O . LEU A 1 183 ? 17.085 -0.214 -15.769 1.00 90.06 183 LEU A O 1
ATOM 1431 N N . VAL A 1 184 ? 18.435 -0.984 -14.144 1.00 89.81 184 VAL A N 1
ATOM 1432 C CA . VAL A 1 184 ? 19.384 0.143 -14.208 1.00 89.81 184 VAL A CA 1
ATOM 1433 C C . VAL A 1 184 ? 20.026 0.216 -15.593 1.00 89.81 184 VAL A C 1
ATOM 1435 O O . VAL A 1 184 ? 20.047 1.292 -16.189 1.00 89.81 184 VAL A O 1
ATOM 1438 N N . ASN A 1 185 ? 20.467 -0.931 -16.114 1.00 90.25 185 ASN A N 1
ATOM 1439 C CA . ASN A 1 185 ? 21.198 -1.046 -17.376 1.00 90.25 185 ASN A CA 1
ATOM 1440 C C . ASN A 1 185 ? 20.318 -0.917 -18.633 1.00 90.25 185 ASN A C 1
ATOM 1442 O O . ASN A 1 185 ? 20.853 -0.819 -19.734 1.00 90.25 185 ASN A O 1
ATOM 1446 N N . ASN A 1 186 ? 18.989 -0.908 -18.493 1.00 87.31 186 ASN A N 1
ATOM 1447 C CA . ASN A 1 186 ? 18.054 -0.774 -19.609 1.00 87.31 186 ASN A CA 1
ATOM 1448 C C . ASN A 1 186 ? 17.309 0.576 -19.545 1.00 87.31 186 ASN A C 1
ATOM 1450 O O . ASN A 1 186 ? 16.258 0.648 -18.899 1.00 87.31 186 ASN A O 1
ATOM 1454 N N . PRO A 1 187 ? 17.818 1.651 -20.185 1.00 81.12 187 PRO A N 1
ATOM 1455 C CA . PRO A 1 187 ? 17.218 2.990 -20.135 1.00 81.12 187 PRO A CA 1
ATOM 1456 C C . PRO A 1 187 ? 15.770 3.026 -20.645 1.00 81.12 187 PRO A C 1
ATOM 1458 O O . PRO A 1 187 ? 14.946 3.737 -20.071 1.00 81.12 187 PRO A O 1
ATOM 1461 N N . ASP A 1 188 ? 15.432 2.194 -21.632 1.00 82.94 188 ASP A N 1
ATOM 1462 C CA . ASP A 1 188 ? 14.101 2.143 -22.248 1.00 82.94 188 ASP A CA 1
ATOM 1463 C C . ASP A 1 188 ? 13.058 1.433 -21.373 1.00 82.94 188 ASP A C 1
ATOM 1465 O O . ASP A 1 188 ? 11.847 1.546 -21.596 1.00 82.94 188 ASP A O 1
ATOM 1469 N N . CYS A 1 189 ? 13.496 0.701 -20.343 1.00 82.81 189 CYS A N 1
ATOM 1470 C CA . CYS A 1 189 ? 12.591 0.038 -19.419 1.00 82.81 189 CYS A CA 1
ATOM 1471 C C . CYS A 1 189 ? 12.066 1.031 -18.360 1.00 82.81 189 CYS A C 1
ATOM 1473 O O . CYS A 1 189 ? 12.832 1.552 -17.536 1.00 82.81 189 CYS A O 1
ATOM 1475 N N . PRO A 1 190 ? 10.743 1.297 -18.327 1.00 85.94 190 PRO A N 1
ATOM 1476 C CA . PRO A 1 190 ? 10.187 2.301 -17.438 1.00 85.94 190 PRO A CA 1
ATOM 1477 C C . PRO A 1 190 ? 10.167 1.828 -15.984 1.00 85.94 190 PRO A C 1
ATOM 1479 O O . PRO A 1 190 ? 9.648 0.750 -15.652 1.00 85.94 190 PRO A O 1
ATOM 1482 N N . ARG A 1 191 ? 10.631 2.716 -15.108 1.00 87.88 191 ARG A N 1
ATOM 1483 C CA . ARG A 1 191 ? 10.820 2.492 -13.674 1.00 87.88 191 ARG A CA 1
ATOM 1484 C C . ARG A 1 191 ? 10.168 3.593 -12.840 1.00 87.88 191 ARG A C 1
ATOM 1486 O O . ARG A 1 191 ? 9.910 4.689 -13.338 1.00 87.88 191 ARG A O 1
ATOM 1493 N N . MET A 1 192 ? 9.858 3.255 -11.597 1.00 92.88 192 MET A N 1
ATOM 1494 C CA . MET A 1 192 ? 9.359 4.169 -10.580 1.00 92.88 192 MET A CA 1
ATOM 1495 C C . MET A 1 192 ? 9.572 3.541 -9.201 1.00 92.88 192 MET A C 1
ATOM 1497 O O . MET A 1 192 ? 9.703 2.318 -9.100 1.00 92.88 192 MET A O 1
ATOM 1501 N N . CYS A 1 193 ? 9.547 4.366 -8.161 1.00 93.50 193 CYS A N 1
ATOM 1502 C CA . CYS A 1 193 ? 9.506 3.937 -6.772 1.00 93.50 193 CYS A CA 1
ATOM 1503 C C . CYS A 1 193 ? 8.294 4.562 -6.064 1.00 93.50 193 CYS A C 1
ATOM 1505 O O . CYS A 1 193 ? 7.941 5.723 -6.305 1.00 93.50 193 CYS A O 1
ATOM 1507 N N . ALA A 1 194 ? 7.642 3.781 -5.201 1.00 91.75 194 ALA A N 1
ATOM 1508 C CA . ALA A 1 194 ? 6.581 4.248 -4.318 1.00 91.75 194 ALA A CA 1
ATOM 1509 C C . ALA A 1 194 ? 7.132 4.394 -2.893 1.00 91.75 194 ALA A C 1
ATOM 1511 O O . ALA A 1 194 ? 7.374 3.408 -2.202 1.00 91.75 194 ALA A O 1
ATOM 1512 N N . TYR A 1 195 ? 7.290 5.633 -2.441 1.00 95.19 195 TYR A N 1
ATOM 1513 C CA . TYR A 1 195 ? 7.784 5.972 -1.111 1.00 95.19 195 TYR A CA 1
ATOM 1514 C C . TYR A 1 195 ? 6.632 6.075 -0.122 1.00 95.19 195 TYR A C 1
ATOM 1516 O O . TYR A 1 195 ? 6.030 7.143 0.022 1.00 95.19 195 TYR A O 1
ATOM 1524 N N . LYS A 1 196 ? 6.314 4.968 0.546 1.00 93.56 196 LYS A N 1
ATOM 1525 C CA . LYS A 1 196 ? 5.205 4.867 1.501 1.00 93.56 196 LYS A CA 1
ATOM 1526 C C . LYS A 1 196 ? 5.698 5.138 2.923 1.00 93.56 196 LYS A C 1
ATOM 1528 O O . LYS A 1 196 ? 6.284 4.265 3.549 1.00 93.56 196 LYS A O 1
ATOM 1533 N N . LEU A 1 197 ? 5.447 6.341 3.431 1.00 96.06 197 LEU A N 1
ATOM 1534 C CA . LEU A 1 197 ? 5.654 6.682 4.834 1.00 96.06 197 LEU A CA 1
ATOM 1535 C C . LEU A 1 197 ? 4.437 6.225 5.639 1.00 96.06 197 LEU A C 1
ATOM 1537 O O . LEU A 1 197 ? 3.326 6.708 5.416 1.00 96.06 197 LEU A O 1
ATOM 1541 N N . VAL A 1 198 ? 4.654 5.296 6.566 1.00 94.62 198 VAL A N 1
ATOM 1542 C CA . VAL A 1 198 ? 3.614 4.752 7.442 1.00 94.62 198 VAL A CA 1
ATOM 1543 C C . VAL A 1 198 ? 3.815 5.299 8.849 1.00 94.62 198 VAL A C 1
ATOM 1545 O O . VAL A 1 198 ? 4.884 5.149 9.429 1.00 94.62 198 VAL A O 1
ATOM 1548 N N . THR A 1 199 ? 2.777 5.906 9.413 1.00 95.88 199 THR A N 1
ATOM 1549 C CA . THR A 1 199 ? 2.720 6.314 10.817 1.00 95.88 199 THR A CA 1
ATOM 1550 C C . THR A 1 199 ? 1.600 5.545 11.495 1.00 95.88 199 THR A C 1
ATOM 1552 O O . THR A 1 199 ? 0.448 5.641 11.070 1.00 95.88 199 THR A O 1
ATOM 1555 N N . VAL A 1 200 ? 1.921 4.806 12.550 1.00 94.38 200 VAL A N 1
ATOM 1556 C CA . VAL A 1 200 ? 0.937 4.090 13.364 1.00 94.38 200 VAL A CA 1
ATOM 1557 C C . VAL A 1 200 ? 0.919 4.711 14.752 1.00 94.38 200 VAL A C 1
ATOM 1559 O O . VAL A 1 200 ? 1.967 5.015 15.313 1.00 94.38 200 VAL A O 1
ATOM 1562 N N . LYS A 1 201 ? -0.279 4.907 15.292 1.00 95.12 201 LYS A N 1
ATOM 1563 C CA . LYS A 1 201 ? -0.508 5.198 16.703 1.00 95.12 201 LYS A CA 1
ATOM 1564 C C . LYS A 1 201 ? -1.514 4.188 17.223 1.00 95.12 201 LYS A C 1
ATOM 1566 O O . LYS A 1 201 ? -2.593 4.061 16.648 1.00 95.12 201 LYS A O 1
ATOM 1571 N N . PHE A 1 202 ? -1.180 3.512 18.311 1.00 92.31 202 PHE A N 1
ATOM 1572 C CA . PHE A 1 202 ? -2.107 2.678 19.065 1.00 92.31 202 PHE A CA 1
ATOM 1573 C C . PHE A 1 202 ? -1.787 2.790 20.559 1.00 92.31 202 PHE A C 1
ATOM 1575 O O . PHE A 1 202 ? -0.881 2.146 21.082 1.00 92.31 202 PHE A O 1
ATOM 1582 N N . LYS A 1 203 ? -2.533 3.631 21.271 1.00 92.81 203 LYS A N 1
ATOM 1583 C CA . LYS A 1 203 ? -2.317 3.901 22.691 1.00 92.81 203 LYS A CA 1
ATOM 1584 C C . LYS A 1 203 ? -3.226 3.016 23.539 1.00 92.81 203 LYS A C 1
ATOM 1586 O O . LYS A 1 203 ? -4.335 3.394 23.895 1.00 92.81 203 LYS A O 1
ATOM 1591 N N . TRP A 1 204 ? -2.716 1.844 23.903 1.00 85.94 204 TRP A N 1
ATOM 1592 C CA . TRP A 1 204 ? -3.376 0.924 24.829 1.00 85.94 204 TRP A CA 1
ATOM 1593 C C . TRP A 1 204 ? -2.362 0.365 25.824 1.00 85.94 204 TRP A C 1
ATOM 1595 O O . TRP A 1 204 ? -1.317 -0.172 25.437 1.00 85.94 204 TRP A O 1
ATOM 1605 N N . TRP A 1 205 ? -2.671 0.478 27.118 1.00 87.38 205 TRP A N 1
ATOM 1606 C CA . TRP A 1 205 ? -1.764 0.057 28.184 1.00 87.38 205 TRP A CA 1
ATOM 1607 C C . TRP A 1 205 ? -1.415 -1.436 28.081 1.00 87.38 205 TRP A C 1
ATOM 1609 O O . TRP A 1 205 ? -2.295 -2.292 28.042 1.00 87.38 205 TRP A O 1
ATOM 1619 N N . GLY A 1 206 ? -0.118 -1.742 28.004 1.00 87.19 206 GLY A N 1
ATOM 1620 C CA . GLY A 1 206 ? 0.397 -3.111 27.889 1.00 87.19 206 GLY A CA 1
ATOM 1621 C C . GLY A 1 206 ? 0.385 -3.714 26.477 1.00 87.19 206 GLY A C 1
ATOM 1622 O O . GLY A 1 206 ? 0.947 -4.790 26.291 1.00 87.19 206 GLY A O 1
ATOM 1623 N N . LEU A 1 207 ? -0.196 -3.041 25.475 1.00 86.19 207 LEU A N 1
ATOM 1624 C CA . LEU A 1 207 ? -0.328 -3.582 24.111 1.00 86.19 207 LEU A CA 1
ATOM 1625 C C . LEU A 1 207 ? 0.243 -2.689 23.003 1.00 86.19 207 LEU A C 1
ATOM 1627 O O . LEU A 1 207 ? 0.434 -3.190 21.895 1.00 86.19 207 LEU A O 1
ATOM 1631 N N . GLN A 1 208 ? 0.562 -1.422 23.300 1.00 89.50 208 GLN A N 1
ATOM 1632 C CA . GLN A 1 208 ? 1.049 -0.428 22.333 1.00 89.50 208 GLN A CA 1
ATOM 1633 C C . GLN A 1 208 ? 2.102 -0.976 21.356 1.00 89.50 208 GLN A C 1
ATOM 1635 O O . GLN A 1 208 ? 1.803 -1.208 20.186 1.00 89.50 208 GLN A O 1
ATOM 1640 N N . ASN A 1 209 ? 3.307 -1.271 21.850 1.00 89.31 209 ASN A N 1
ATOM 1641 C CA . ASN A 1 209 ? 4.434 -1.668 20.999 1.00 89.31 209 ASN A CA 1
ATOM 1642 C C . ASN A 1 209 ? 4.151 -2.946 20.191 1.00 89.31 209 ASN A C 1
ATOM 1644 O O . ASN A 1 209 ? 4.583 -3.073 19.046 1.00 89.31 209 ASN A O 1
ATOM 1648 N N . ARG A 1 210 ? 3.420 -3.904 20.781 1.00 85.56 210 ARG A N 1
ATOM 1649 C CA . ARG A 1 210 ? 3.090 -5.179 20.129 1.00 85.56 210 ARG A CA 1
ATOM 1650 C C . ARG A 1 210 ? 2.161 -4.957 18.937 1.00 85.56 210 ARG A C 1
ATOM 1652 O O . ARG A 1 210 ? 2.413 -5.510 17.869 1.00 85.56 210 ARG A O 1
ATOM 1659 N N . VAL A 1 211 ? 1.112 -4.156 19.115 1.00 84.44 211 VAL A N 1
ATOM 1660 C CA . VAL A 1 211 ? 0.118 -3.890 18.068 1.00 84.44 211 VAL A CA 1
ATOM 1661 C C . VAL A 1 211 ? 0.678 -2.953 16.998 1.00 84.44 211 VAL A C 1
ATOM 1663 O O . VAL A 1 211 ? 0.494 -3.229 15.817 1.00 84.44 211 VAL A O 1
ATOM 1666 N N . GLU A 1 212 ? 1.424 -1.908 17.370 1.00 88.94 212 GLU A N 1
ATOM 1667 C CA . GLU A 1 212 ? 2.082 -1.022 16.395 1.00 88.94 212 GLU A CA 1
ATOM 1668 C C . GLU A 1 212 ? 3.061 -1.811 15.509 1.00 88.94 212 GLU A C 1
ATOM 1670 O O . GLU A 1 212 ? 2.993 -1.726 14.281 1.00 88.94 212 GLU A O 1
ATOM 1675 N N . SER A 1 213 ? 3.900 -2.667 16.107 1.00 85.69 213 SER A N 1
ATOM 1676 C CA . SER A 1 213 ? 4.816 -3.541 15.359 1.00 85.69 213 SER A CA 1
ATOM 1677 C C . SER A 1 213 ? 4.075 -4.523 14.446 1.00 85.69 213 SER A C 1
ATOM 1679 O O . SER A 1 213 ? 4.475 -4.720 13.297 1.00 85.69 213 SER A O 1
ATOM 1681 N N . PHE A 1 214 ? 2.980 -5.121 14.927 1.00 80.81 214 PHE A N 1
ATOM 1682 C CA . PHE A 1 214 ? 2.139 -6.009 14.124 1.00 80.81 214 PHE A CA 1
ATOM 1683 C C . PHE A 1 214 ? 1.557 -5.289 12.899 1.00 80.81 214 PHE A C 1
ATOM 1685 O O . PHE A 1 214 ? 1.692 -5.782 11.780 1.00 80.81 214 PHE A O 1
ATOM 1692 N N . ILE A 1 215 ? 0.984 -4.094 13.084 1.00 81.94 215 ILE A N 1
ATOM 1693 C CA . ILE A 1 215 ? 0.411 -3.293 11.993 1.00 81.94 215 ILE A CA 1
ATOM 1694 C C . ILE A 1 215 ? 1.478 -2.958 10.946 1.00 81.94 215 ILE A C 1
ATOM 1696 O O . ILE A 1 215 ? 1.231 -3.130 9.752 1.00 81.94 215 ILE A O 1
ATOM 1700 N N . HIS A 1 216 ? 2.672 -2.525 11.365 1.00 83.25 216 HIS A N 1
ATOM 1701 C CA . HIS A 1 216 ? 3.768 -2.241 10.435 1.00 83.25 216 HIS A CA 1
ATOM 1702 C C . HIS A 1 216 ? 4.151 -3.469 9.595 1.00 83.25 216 HIS A C 1
ATOM 1704 O O . HIS A 1 216 ? 4.302 -3.356 8.377 1.00 83.25 216 HIS A O 1
ATOM 1710 N N . LYS A 1 217 ? 4.243 -4.653 10.215 1.00 77.31 217 LYS A N 1
ATOM 1711 C CA . LYS A 1 217 ? 4.560 -5.910 9.516 1.00 77.31 217 LYS A CA 1
ATOM 1712 C C . LYS A 1 217 ? 3.462 -6.331 8.539 1.00 77.31 217 LYS A C 1
ATOM 1714 O O . LYS A 1 217 ? 3.770 -6.692 7.401 1.00 77.31 217 LYS A O 1
ATOM 1719 N N . ALA A 1 218 ? 2.199 -6.250 8.954 1.00 72.06 218 ALA A N 1
ATOM 1720 C CA . ALA A 1 218 ? 1.058 -6.578 8.104 1.00 72.06 218 ALA A CA 1
ATOM 1721 C C . ALA A 1 218 ? 0.991 -5.654 6.874 1.00 72.06 218 ALA A C 1
ATOM 1723 O O . ALA A 1 218 ? 0.828 -6.119 5.745 1.00 72.06 218 ALA A O 1
ATOM 1724 N N . LEU A 1 219 ? 1.198 -4.346 7.069 1.00 74.44 219 LEU A N 1
ATOM 1725 C CA . LEU A 1 219 ? 1.206 -3.362 5.985 1.00 74.44 219 LEU A CA 1
ATOM 1726 C C . LEU A 1 219 ? 2.366 -3.574 5.006 1.00 74.44 219 LEU A C 1
ATOM 1728 O O . LEU A 1 219 ? 2.138 -3.542 3.799 1.00 74.44 219 LEU A O 1
ATOM 1732 N N . ALA A 1 220 ? 3.585 -3.821 5.497 1.00 72.94 220 ALA A N 1
ATOM 1733 C CA . ALA A 1 220 ? 4.741 -4.088 4.637 1.00 72.94 220 ALA A CA 1
ATOM 1734 C C . ALA A 1 220 ? 4.513 -5.319 3.742 1.00 72.94 220 ALA A C 1
ATOM 1736 O O . ALA A 1 220 ? 4.784 -5.283 2.543 1.00 72.94 220 ALA A O 1
ATOM 1737 N N . SER A 1 221 ? 3.935 -6.378 4.308 1.00 64.38 221 SER A N 1
ATOM 1738 C CA . SER A 1 221 ? 3.650 -7.625 3.591 1.00 64.38 221 SER A CA 1
ATOM 1739 C C . SER A 1 221 ? 2.563 -7.435 2.523 1.00 64.38 221 SER A C 1
ATOM 1741 O O . SER A 1 221 ? 2.742 -7.833 1.372 1.00 64.38 221 SER A O 1
ATOM 1743 N N . GLY A 1 222 ? 1.480 -6.717 2.846 1.00 63.91 222 GLY A N 1
ATOM 1744 C CA . GLY A 1 222 ? 0.438 -6.375 1.869 1.00 63.91 222 GLY A CA 1
ATOM 1745 C C . GLY A 1 222 ? 0.929 -5.468 0.731 1.00 63.91 222 GLY A C 1
ATOM 1746 O O . GLY A 1 222 ? 0.479 -5.595 -0.410 1.00 63.91 222 GLY A O 1
ATOM 1747 N N . MET A 1 223 ? 1.885 -4.571 1.006 1.00 67.12 223 MET A N 1
ATOM 1748 C CA . MET A 1 223 ? 2.499 -3.714 -0.016 1.00 67.12 223 MET A CA 1
ATOM 1749 C C . MET A 1 223 ? 3.343 -4.503 -1.025 1.00 67.12 223 MET A C 1
ATOM 1751 O O . MET A 1 223 ? 3.375 -4.113 -2.191 1.00 67.12 223 MET A O 1
ATOM 1755 N N . ALA A 1 224 ? 3.986 -5.599 -0.610 1.00 60.38 224 ALA A N 1
ATOM 1756 C CA . ALA A 1 224 ? 4.738 -6.475 -1.510 1.00 60.38 224 ALA A CA 1
ATOM 1757 C C . ALA A 1 224 ? 3.808 -7.236 -2.475 1.00 60.38 224 ALA A C 1
ATOM 1759 O O . ALA A 1 224 ? 4.048 -7.249 -3.682 1.00 60.38 224 ALA A O 1
ATOM 1760 N N . ALA A 1 225 ? 2.700 -7.783 -1.962 1.00 52.75 225 ALA A N 1
ATOM 1761 C CA . ALA A 1 225 ? 1.750 -8.576 -2.746 1.00 52.75 225 ALA A CA 1
ATOM 1762 C C . ALA A 1 225 ? 0.958 -7.748 -3.784 1.00 52.75 225 ALA A C 1
ATOM 1764 O O . ALA A 1 225 ? 0.714 -8.197 -4.903 1.00 52.75 225 ALA A O 1
ATOM 1765 N N . GLY A 1 226 ? 0.579 -6.505 -3.459 1.00 49.09 226 GLY A N 1
ATOM 1766 C CA . GLY A 1 226 ? -0.305 -5.688 -4.308 1.00 49.09 226 GLY A CA 1
ATOM 1767 C C . GLY A 1 226 ? 0.304 -5.141 -5.612 1.00 49.09 226 GLY A C 1
ATOM 1768 O O . GLY A 1 226 ? -0.438 -4.651 -6.468 1.00 49.09 226 GLY A O 1
ATOM 1769 N N . VAL A 1 227 ? 1.631 -5.196 -5.779 1.00 47.28 227 VAL A N 1
ATOM 1770 C CA . VAL A 1 227 ? 2.356 -4.559 -6.902 1.00 47.28 227 VAL A CA 1
ATOM 1771 C C . VAL A 1 227 ? 2.583 -5.512 -8.081 1.00 47.28 227 VAL A C 1
ATOM 1773 O O . VAL A 1 227 ? 2.778 -5.061 -9.210 1.00 47.28 227 VAL A O 1
ATOM 1776 N N . VAL A 1 228 ? 2.540 -6.823 -7.846 1.00 40.91 228 VAL A N 1
ATOM 1777 C CA . VAL A 1 228 ? 3.001 -7.819 -8.822 1.00 40.91 228 VAL A CA 1
ATOM 1778 C C . VAL A 1 228 ? 2.050 -8.001 -10.002 1.00 40.91 228 VAL A C 1
ATOM 1780 O O . VAL A 1 228 ? 2.465 -8.212 -11.145 1.00 40.91 228 VAL A O 1
ATOM 1783 N N . LEU A 1 229 ? 0.754 -7.902 -9.754 1.00 40.59 229 LEU A N 1
ATOM 1784 C CA . LEU A 1 229 ? -0.227 -8.296 -10.742 1.00 40.59 229 LEU A CA 1
ATOM 1785 C C . LEU A 1 229 ? -0.602 -7.132 -11.654 1.00 40.59 229 LEU A C 1
ATOM 1787 O O . LEU A 1 229 ? -1.064 -6.086 -11.208 1.00 40.59 229 LEU A O 1
ATOM 1791 N N . ARG A 1 230 ? -0.555 -7.419 -12.958 1.00 53.91 230 ARG A N 1
ATOM 1792 C CA . ARG A 1 230 ? -1.315 -6.750 -14.034 1.00 53.91 230 ARG A CA 1
ATOM 1793 C C . ARG A 1 230 ? -0.565 -5.701 -14.851 1.00 53.91 230 ARG A C 1
ATOM 1795 O O . ARG A 1 230 ? -1.114 -4.692 -15.287 1.00 53.91 230 ARG A O 1
ATOM 1802 N N . SER A 1 231 ? 0.636 -6.090 -15.267 1.00 38.50 231 SER A N 1
ATOM 1803 C CA . SER A 1 231 ? 1.255 -5.656 -16.532 1.00 38.50 231 SER A CA 1
ATOM 1804 C C . SER A 1 231 ? 0.315 -5.743 -17.753 1.00 38.50 231 SER A C 1
ATOM 1806 O O . SER A 1 231 ? 0.530 -5.025 -18.728 1.00 38.50 231 SER A O 1
ATOM 1808 N N . ASP A 1 232 ? -0.726 -6.586 -17.688 1.00 38.28 232 ASP A N 1
ATOM 1809 C CA . ASP A 1 232 ? -1.729 -6.794 -18.740 1.00 38.28 232 ASP A CA 1
ATOM 1810 C C . ASP A 1 232 ? -3.048 -6.022 -18.531 1.00 38.28 232 ASP A C 1
ATOM 1812 O O . ASP A 1 232 ? -4.045 -6.326 -19.193 1.00 38.28 232 ASP A O 1
ATOM 1816 N N . TYR A 1 233 ? -3.052 -5.013 -17.653 1.00 42.03 233 TYR A N 1
ATOM 1817 C CA . TYR A 1 233 ? -4.186 -4.118 -17.404 1.00 42.03 233 TYR A CA 1
ATOM 1818 C C . TYR A 1 233 ? -4.834 -3.578 -18.697 1.00 42.03 233 TYR A C 1
ATOM 1820 O O . TYR A 1 233 ? -4.171 -3.323 -19.708 1.00 42.03 233 TYR A O 1
ATOM 1828 N N . LYS A 1 234 ? -6.153 -3.388 -18.630 1.00 46.16 234 LYS A N 1
ATOM 1829 C CA . LYS A 1 234 ? -7.021 -2.856 -19.677 1.00 46.16 234 LYS A CA 1
ATOM 1830 C C . LYS A 1 234 ? -7.738 -1.611 -19.152 1.00 46.16 234 LYS A C 1
ATOM 1832 O O . LYS A 1 234 ? -8.429 -1.689 -18.140 1.00 46.16 234 LYS A O 1
ATOM 1837 N N . ALA A 1 235 ? -7.561 -0.475 -19.830 1.00 39.06 235 ALA A N 1
ATOM 1838 C CA . ALA A 1 235 ? -8.163 0.807 -19.440 1.00 39.06 235 ALA A CA 1
ATOM 1839 C C . ALA A 1 235 ? -9.694 0.748 -19.367 1.00 39.06 235 ALA A C 1
ATOM 1841 O O . ALA A 1 235 ? -10.318 1.388 -18.530 1.00 39.06 235 ALA A O 1
ATOM 1842 N N . ASP A 1 236 ? -10.280 -0.089 -20.212 1.00 40.38 236 ASP A N 1
ATOM 1843 C CA . ASP A 1 236 ? -11.699 -0.393 -20.288 1.00 40.38 236 ASP A CA 1
ATOM 1844 C C . ASP A 1 236 ? -12.220 -1.283 -19.145 1.00 40.38 236 ASP A C 1
ATOM 1846 O O . ASP A 1 236 ? -13.430 -1.411 -19.027 1.00 40.38 236 ASP A O 1
ATOM 1850 N N . GLU A 1 237 ? -11.365 -1.859 -18.287 1.00 42.78 237 GLU A N 1
ATOM 1851 C CA . GLU A 1 237 ? -11.739 -2.754 -17.171 1.00 42.78 237 GLU A CA 1
ATOM 1852 C C . GLU A 1 237 ? -11.463 -2.155 -15.773 1.00 42.78 237 GLU A C 1
ATOM 1854 O O . GLU A 1 237 ? -11.627 -2.834 -14.761 1.00 42.78 237 GLU A O 1
ATOM 1859 N N . ASP A 1 238 ? -11.073 -0.881 -15.689 1.00 47.25 238 ASP A N 1
ATOM 1860 C CA . ASP A 1 238 ? -10.798 -0.162 -14.436 1.00 47.25 238 ASP A CA 1
ATOM 1861 C C . ASP A 1 238 ? -12.016 -0.075 -13.500 1.00 47.25 238 ASP A C 1
ATOM 1863 O O . ASP A 1 238 ? -12.961 0.626 -13.815 1.00 47.25 238 ASP A O 1
ATOM 1867 N N . PRO A 1 239 ? -12.007 -0.661 -12.297 1.00 46.03 239 PRO A N 1
ATOM 1868 C CA . PRO A 1 239 ? -13.138 -0.690 -11.374 1.00 46.03 239 PRO A CA 1
ATOM 1869 C C . PRO A 1 239 ? -13.644 0.667 -10.875 1.00 46.03 239 PRO A C 1
ATOM 1871 O O . PRO A 1 239 ? -14.728 0.705 -10.290 1.00 46.03 239 PRO A O 1
ATOM 1874 N N . ALA A 1 240 ? -12.894 1.757 -11.066 1.00 43.53 240 ALA A N 1
ATOM 1875 C CA . ALA A 1 240 ? -13.349 3.121 -10.799 1.00 43.53 240 ALA A CA 1
ATOM 1876 C C . ALA A 1 240 ? -14.219 3.701 -11.934 1.00 43.53 240 ALA A C 1
ATOM 1878 O O . ALA A 1 240 ? -14.988 4.629 -11.690 1.00 43.53 240 ALA A O 1
ATOM 1879 N N . ILE A 1 241 ? -14.166 3.127 -13.142 1.00 45.75 241 ILE A N 1
ATOM 1880 C CA . ILE A 1 241 ? -14.921 3.566 -14.337 1.00 45.75 241 ILE A CA 1
ATOM 1881 C C . ILE A 1 241 ? -15.662 2.424 -15.067 1.00 45.75 241 ILE A C 1
ATOM 1883 O O . ILE A 1 241 ? -16.571 2.670 -15.859 1.00 45.75 241 ILE A O 1
ATOM 1887 N N . PHE A 1 242 ? -15.327 1.168 -14.782 1.00 42.78 242 PHE A N 1
ATOM 1888 C CA . PHE A 1 242 ? -15.778 -0.028 -15.476 1.00 42.78 242 PHE A CA 1
ATOM 1889 C C . PHE A 1 242 ? -17.192 -0.364 -15.062 1.00 42.78 242 PHE A C 1
ATOM 1891 O O . PHE A 1 242 ? -17.456 -0.685 -13.903 1.00 42.78 242 PHE A O 1
ATOM 1898 N N . LYS A 1 243 ? -18.085 -0.352 -16.050 1.00 49.00 243 LYS A N 1
ATOM 1899 C CA . LYS A 1 243 ? -19.419 -0.937 -15.981 1.00 49.00 243 LYS A CA 1
ATOM 1900 C C . LYS A 1 243 ? -19.436 -2.215 -16.811 1.00 49.00 243 LYS A C 1
ATOM 1902 O O . LYS A 1 243 ? -19.392 -2.182 -18.035 1.00 49.00 243 LYS A O 1
ATOM 1907 N N . SER A 1 244 ? -19.539 -3.354 -16.136 1.00 44.19 244 SER A N 1
ATOM 1908 C CA . SER A 1 244 ? -19.750 -4.659 -16.751 1.00 44.19 244 SER A CA 1
ATOM 1909 C C . SER A 1 244 ? -21.064 -4.667 -17.533 1.00 44.19 244 SER A C 1
ATOM 1911 O O . SER A 1 244 ? -22.141 -4.678 -16.941 1.00 44.19 244 SER A O 1
ATOM 1913 N N . VAL A 1 245 ? -20.979 -4.744 -18.861 1.00 40.25 245 VAL A N 1
ATOM 1914 C CA . VAL A 1 245 ? -22.149 -4.827 -19.757 1.00 40.25 245 VAL A CA 1
ATOM 1915 C C . VAL A 1 245 ? -22.933 -6.132 -19.543 1.00 40.25 245 VAL A C 1
ATOM 1917 O O . VAL A 1 245 ? -24.155 -6.145 -19.621 1.00 40.25 245 VAL A O 1
ATOM 1920 N N . LYS A 1 246 ? -22.244 -7.226 -19.185 1.00 34.75 246 LYS A N 1
ATOM 1921 C CA . LYS A 1 246 ? -22.844 -8.555 -18.954 1.00 34.75 246 LYS A CA 1
ATOM 1922 C C . LYS A 1 246 ? -23.618 -8.665 -17.635 1.00 34.75 246 LYS A C 1
ATOM 1924 O O . LYS A 1 246 ? -24.537 -9.467 -17.536 1.00 34.75 246 LYS A O 1
ATOM 1929 N N . THR A 1 247 ? -23.226 -7.909 -16.606 1.00 46.78 247 THR A N 1
ATOM 1930 C CA . THR A 1 247 ? -23.824 -8.010 -15.256 1.00 46.78 247 THR A CA 1
ATOM 1931 C C . THR A 1 247 ? -24.479 -6.716 -14.763 1.00 46.78 247 THR A C 1
ATOM 1933 O O . THR A 1 247 ? -25.071 -6.714 -13.687 1.00 46.78 247 THR A O 1
ATOM 1936 N N . GLY A 1 248 ? -24.344 -5.612 -15.504 1.00 40.19 248 GLY A N 1
ATOM 1937 C CA . GLY A 1 248 ? -24.783 -4.269 -15.110 1.00 40.19 248 GLY A CA 1
ATOM 1938 C C . GLY A 1 248 ? -23.967 -3.627 -13.978 1.00 40.19 248 GLY A C 1
ATOM 1939 O O . GLY A 1 248 ? -24.350 -2.574 -13.475 1.00 40.19 248 GLY A O 1
ATOM 1940 N N . ARG A 1 249 ? -22.868 -4.248 -13.524 1.00 47.53 249 ARG A N 1
ATOM 1941 C CA . ARG A 1 249 ? -22.125 -3.825 -12.321 1.00 47.53 249 ARG A CA 1
ATOM 1942 C C . ARG A 1 249 ? -20.960 -2.898 -12.648 1.00 47.53 249 ARG A C 1
ATOM 1944 O O . ARG A 1 249 ? -20.121 -3.253 -13.464 1.00 47.53 249 ARG A O 1
ATOM 1951 N N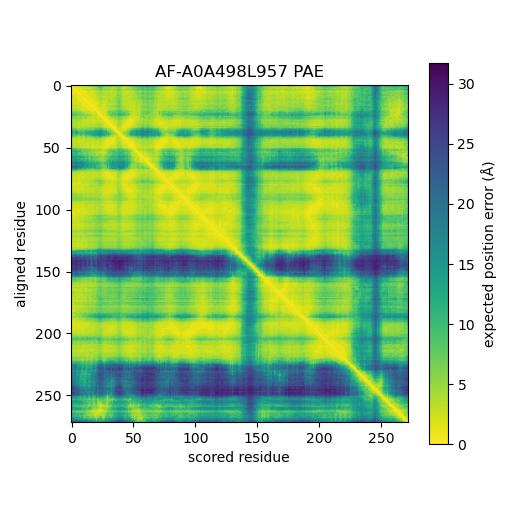 . GLY A 1 250 ? -20.872 -1.772 -11.946 1.00 55.00 250 GLY A N 1
ATOM 1952 C CA . GLY A 1 250 ? -19.751 -0.833 -11.996 1.00 55.00 250 GLY A CA 1
ATOM 1953 C C . GLY A 1 250 ? -20.074 0.504 -11.337 1.00 55.00 250 GLY A C 1
ATOM 1954 O O . GLY A 1 250 ? -21.239 0.725 -11.004 1.00 55.00 250 GLY A O 1
ATOM 1955 N N . PRO A 1 251 ? -19.106 1.431 -11.255 1.00 56.31 251 PRO A N 1
ATOM 1956 C CA . 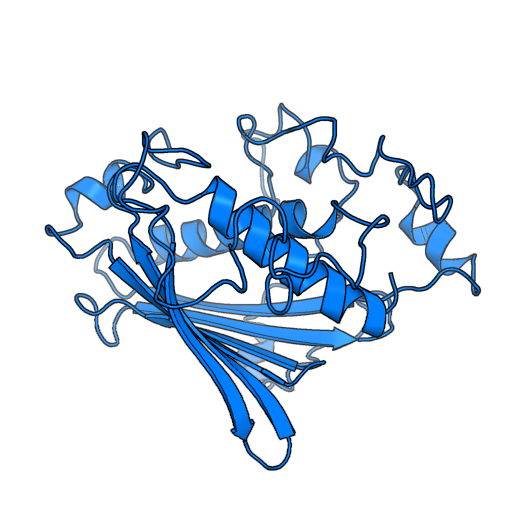PRO A 1 251 ? -17.832 1.252 -10.555 1.00 56.31 251 PRO A CA 1
ATOM 1957 C C . PRO A 1 251 ? -18.030 0.895 -9.069 1.00 56.31 251 PRO A C 1
ATOM 1959 O O . PRO A 1 251 ? -19.150 0.897 -8.555 1.00 56.31 251 PRO A O 1
ATOM 1962 N N . LEU A 1 252 ? -16.946 0.562 -8.366 1.00 57.41 252 LEU A N 1
ATOM 1963 C CA . LEU A 1 252 ? -16.973 0.370 -6.915 1.00 57.41 252 LEU A CA 1
ATOM 1964 C C . LEU A 1 252 ? -17.545 1.626 -6.227 1.00 57.41 252 LEU A C 1
ATOM 1966 O O . LEU A 1 252 ? -16.936 2.698 -6.230 1.00 57.41 252 LEU A O 1
ATOM 1970 N N . GLY A 1 253 ? -18.737 1.487 -5.650 1.00 61.94 253 GLY A N 1
ATOM 1971 C CA . GLY A 1 253 ? -19.494 2.584 -5.058 1.00 61.94 253 GLY A CA 1
ATOM 1972 C C . GLY A 1 253 ? -20.483 2.095 -3.997 1.00 61.94 253 GLY A C 1
ATOM 1973 O O . GLY A 1 253 ? -20.573 0.888 -3.756 1.00 61.94 253 GLY A O 1
ATOM 1974 N N . PRO A 1 254 ? -21.256 3.006 -3.383 1.00 64.31 254 PRO A N 1
ATOM 1975 C CA . PRO A 1 254 ? -22.076 2.707 -2.201 1.00 64.31 254 PRO A CA 1
ATOM 1976 C C . PRO A 1 254 ? -23.104 1.588 -2.370 1.00 64.31 254 PRO A C 1
ATOM 1978 O O . PRO A 1 254 ? -23.489 0.925 -1.413 1.00 64.31 254 PRO A O 1
ATOM 1981 N N . ASN A 1 255 ? -23.507 1.312 -3.608 1.00 68.12 255 ASN A N 1
ATOM 1982 C CA . ASN A 1 255 ? -24.484 0.274 -3.925 1.00 68.12 255 ASN A CA 1
ATOM 1983 C C . ASN A 1 255 ? -23.884 -1.141 -4.024 1.00 68.12 255 ASN A C 1
ATOM 1985 O O . ASN A 1 255 ? -24.571 -2.078 -4.441 1.00 68.12 255 ASN A O 1
ATOM 1989 N N . TRP A 1 256 ? -22.610 -1.329 -3.677 1.00 69.38 256 TRP A N 1
ATOM 1990 C CA . TRP A 1 256 ? -21.958 -2.630 -3.749 1.00 69.38 256 TRP A CA 1
ATOM 1991 C C . TRP A 1 256 ? -22.458 -3.583 -2.652 1.00 69.38 256 TRP A C 1
ATOM 1993 O O . TRP A 1 256 ? -22.177 -3.420 -1.469 1.00 69.38 256 TRP A O 1
ATOM 2003 N N . LYS A 1 257 ? -23.208 -4.619 -3.050 1.00 68.44 257 LYS A N 1
ATOM 2004 C CA . LYS A 1 257 ? -23.864 -5.565 -2.123 1.00 68.44 257 LYS A CA 1
ATOM 2005 C C . LYS A 1 257 ? -23.035 -6.805 -1.774 1.00 68.44 257 LYS A C 1
ATOM 2007 O O . LYS A 1 257 ? -23.526 -7.655 -1.035 1.00 68.44 257 LYS A O 1
ATOM 2012 N N . LEU A 1 258 ? -21.809 -6.932 -2.290 1.00 69.44 258 LEU A N 1
ATOM 2013 C CA . LEU A 1 258 ? -21.027 -8.171 -2.187 1.00 69.44 258 LEU A CA 1
ATOM 2014 C C . LEU A 1 258 ? -20.723 -8.567 -0.738 1.00 69.44 258 LEU A C 1
ATOM 2016 O O . LEU A 1 258 ? -20.718 -9.751 -0.430 1.00 69.44 258 LEU A O 1
ATOM 2020 N N . ARG A 1 259 ? -20.576 -7.587 0.165 1.00 76.31 259 ARG A N 1
ATOM 2021 C CA . ARG A 1 259 ? -20.394 -7.830 1.604 1.00 76.31 259 ARG A CA 1
ATOM 2022 C C . ARG A 1 259 ? -21.529 -8.649 2.210 1.00 76.31 259 ARG A C 1
ATOM 2024 O O . ARG A 1 259 ? -21.278 -9.512 3.036 1.00 76.31 259 ARG A O 1
ATOM 2031 N N . LYS A 1 260 ? -22.777 -8.405 1.800 1.00 76.50 260 LYS A N 1
ATOM 2032 C CA . LYS A 1 260 ? -23.972 -9.062 2.361 1.00 76.50 260 LYS A CA 1
ATOM 2033 C C . LYS A 1 260 ? -24.291 -10.407 1.691 1.00 76.50 260 LYS A C 1
ATOM 2035 O O . LYS A 1 260 ? -25.371 -10.944 1.908 1.00 76.50 260 LYS A O 1
ATOM 2040 N N . GLN A 1 261 ? -23.409 -10.917 0.829 1.00 75.38 261 GLN A N 1
ATOM 2041 C CA . GLN A 1 261 ? -23.638 -12.110 0.014 1.00 75.38 261 GLN A CA 1
ATOM 2042 C C . GLN A 1 261 ? -22.481 -13.106 0.170 1.00 75.38 261 GLN A C 1
ATOM 2044 O O . GLN A 1 261 ? -21.329 -12.705 0.332 1.00 75.38 261 GLN A O 1
ATOM 2049 N N . GLY A 1 262 ? -22.788 -14.402 0.061 1.00 80.75 262 GLY A N 1
ATOM 2050 C CA . GLY A 1 262 ? -21.794 -15.481 0.098 1.00 80.75 262 GLY A CA 1
ATOM 2051 C C . GLY A 1 262 ? -21.097 -15.665 1.458 1.00 80.75 262 GLY A C 1
ATOM 2052 O O . GLY A 1 262 ? -21.450 -14.990 2.424 1.00 80.75 262 GLY A O 1
ATOM 2053 N N . PRO A 1 263 ? -20.127 -16.594 1.546 1.00 83.31 263 PRO A N 1
ATOM 2054 C CA . PRO A 1 263 ? -19.327 -16.817 2.751 1.00 83.31 263 PRO A CA 1
ATOM 2055 C C . PRO A 1 263 ? -18.239 -15.743 2.939 1.00 83.31 263 PRO A C 1
ATOM 2057 O O . PRO A 1 263 ? -17.916 -14.994 2.012 1.00 83.31 263 PRO A O 1
ATOM 2060 N N . VAL A 1 264 ? -17.648 -15.695 4.139 1.00 79.69 264 VAL A N 1
ATOM 2061 C CA . VAL A 1 264 ? -16.404 -14.946 4.401 1.00 79.69 264 VAL A CA 1
ATOM 2062 C C . VAL A 1 264 ? -15.275 -15.544 3.553 1.00 79.69 264 VAL A C 1
ATOM 2064 O O . VAL A 1 264 ? -15.233 -16.752 3.328 1.00 79.69 264 VAL A O 1
ATOM 2067 N N . ARG A 1 265 ? -14.381 -14.696 3.039 1.00 77.38 265 ARG A N 1
ATOM 2068 C CA . ARG A 1 265 ? -13.277 -15.076 2.141 1.00 77.38 265 ARG A CA 1
ATOM 2069 C C . ARG A 1 265 ? -12.145 -14.053 2.187 1.00 77.38 265 ARG A C 1
ATOM 2071 O O . ARG A 1 265 ? -12.351 -12.957 2.707 1.00 77.38 265 ARG A O 1
ATOM 2078 N N . GLY A 1 266 ? -11.014 -14.385 1.576 1.00 70.81 266 GLY A N 1
ATOM 2079 C CA . GLY A 1 266 ? -9.808 -13.559 1.581 1.00 70.81 266 GLY A CA 1
ATOM 2080 C C . GLY A 1 266 ? -8.883 -13.919 2.739 1.00 70.81 266 GLY A C 1
ATOM 2081 O O . GLY A 1 266 ? -9.054 -14.973 3.356 1.00 70.81 266 GLY A O 1
ATOM 2082 N N . THR A 1 267 ? -7.910 -13.061 3.014 1.00 66.62 267 THR A N 1
ATOM 2083 C CA . THR A 1 267 ? -6.917 -13.287 4.065 1.00 66.62 267 THR A CA 1
ATOM 2084 C C . THR A 1 267 ? -7.529 -13.190 5.464 1.00 66.62 267 THR A C 1
ATOM 2086 O O . THR A 1 267 ? -8.521 -12.493 5.715 1.00 66.62 267 THR A O 1
ATOM 2089 N N . SER A 1 268 ? -6.938 -13.946 6.387 1.00 65.12 268 SER A N 1
ATOM 2090 C CA . SER A 1 268 ? -7.324 -14.001 7.793 1.00 65.12 268 SER A CA 1
ATOM 2091 C C . SER A 1 268 ? -6.068 -14.131 8.638 1.00 65.12 268 SER A C 1
ATOM 2093 O O . SER A 1 268 ? -5.255 -15.014 8.391 1.00 65.12 268 SER A O 1
ATOM 2095 N N . ALA A 1 269 ? -5.940 -13.282 9.653 1.00 65.62 269 ALA A N 1
ATOM 2096 C CA . ALA A 1 269 ? -4.890 -13.392 10.659 1.00 65.62 269 ALA A CA 1
ATOM 2097 C C . ALA A 1 269 ? -5.382 -14.131 11.917 1.00 65.62 269 ALA A C 1
ATOM 2099 O O . ALA A 1 269 ? -4.758 -14.039 12.964 1.00 65.62 269 ALA A O 1
ATOM 2100 N N . ALA A 1 270 ? -6.530 -14.820 11.855 1.00 58.47 270 ALA A N 1
ATOM 2101 C CA . ALA A 1 270 ? -7.155 -15.450 13.022 1.00 58.47 270 ALA A CA 1
ATOM 2102 C C . ALA A 1 270 ? -6.285 -16.520 13.703 1.00 58.47 270 ALA A C 1
ATOM 2104 O O . ALA A 1 270 ? -6.466 -16.744 14.901 1.00 58.47 270 ALA A O 1
ATOM 2105 N N . ASP A 1 271 ? -5.379 -17.141 12.944 1.00 53.84 271 ASP A N 1
ATOM 2106 C CA . ASP A 1 271 ? -4.509 -18.234 13.388 1.00 53.84 271 ASP A CA 1
ATOM 2107 C C . ASP A 1 271 ? -3.104 -17.755 13.829 1.00 53.84 271 ASP A C 1
ATOM 2109 O O . ASP A 1 271 ? -2.256 -18.586 14.157 1.00 53.84 271 ASP A O 1
ATOM 2113 N N . GLU A 1 272 ? -2.857 -16.435 13.842 1.00 50.94 272 GLU A N 1
ATOM 2114 C CA . GLU A 1 272 ? -1.643 -15.789 14.389 1.00 50.94 272 GLU A CA 1
ATOM 2115 C C . GLU A 1 272 ? -1.811 -15.337 15.852 1.00 50.94 272 GLU A C 1
ATOM 2117 O O . GLU A 1 272 ? -0.817 -15.426 16.613 1.00 50.94 272 GLU A O 1
#

Organism: Labeo rohita (NCBI:txid84645)

Nearest PDB structures (foldseek):
  2a1l-assembly1_A  TM=8.976E-01  e=1.629E-32  Rattus norvegicus
  1t27-assembly1_A  TM=9.049E-01  e=6.280E-30  Rattus norvegicus
  1uw5-assembly4_D  TM=8.906E-01  e=3.593E-29  Homo sapiens
  8pqo-assembly1_A  TM=8.654E-01  e=5.714E-28  Homo sapiens
  1kcm-assembly1_A-2  TM=8.460E-01  e=7.719E-28  Mus musculus

pLDDT: mean 75.11, std 18.12, range [23.94, 97.69]

Radius of gyrat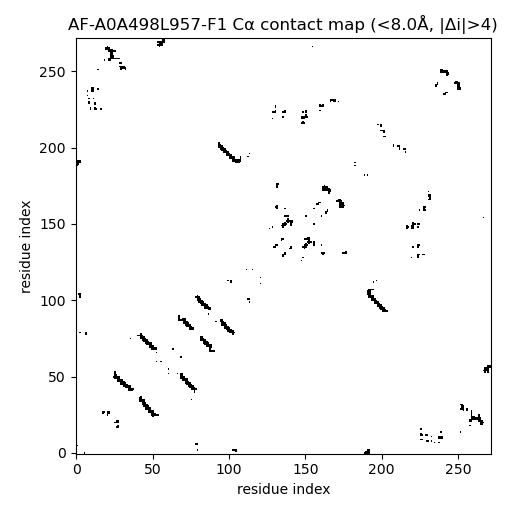ion: 19.02 Å; Cα contacts (8 Å, |Δi|>4): 468; chains: 1; bounding box: 46×45×52 Å

Foldseek 3Di:
DAQVVVVQLLLQLVQVLQLQQFAALFGKFWADWAWDADPNFIWIKTKMKGGCQQFAAPVCNVVAPPPQSIKIWIKTGSPVWIWIKIDTPVCVPQWIKIKIKGKFQDLPPDQPPVVDDPVVSVPDDDADADLQDCCQAPQPVDDDDDHAHHQYNVRHDPCQHLCNDADPVPRDDNQDPCNSVVCVVDPPDGDIDMDIDIDIGHDDPPCTVVVRVVVRRVVRHVVSRSRRDPPPDDPQCRLQAHQDPVPRDGRRHNPDCRNVHDNRGDHGPHVD